Protein AF-A0AAD7F3J5-F1 (afdb_monomer_lite)

Foldseek 3Di:
DDDDDDDPDPDDPPPDDDDPDDDDDDDDDDPVPVVVVVVVVVVPPPDDDDDDDDDDPDDPPDDDDDDPDPPPPPPVVVVVVLVVVLVPDCDPQNVVLVVVLVVVVCCCPPPVPADPQVVVVHQKDDDDQCVVVVVDDDNDHAIEREQELVSDPQRDPFQADPVRHTKDFPFWDVVVQWFWEDEPVRRIHTYTFTWIDDPRDIDTCPHPSNLVRGDPVSNVVPQWDDDPLGIYGVVVVVVVLVVVVVVVDCVVVLVVVVVSVVVPPPNPSGDDDTPPPPNCCVNVVVVPPD

Sequence (290 aa):
MWVAPLPPDFLLLEFLSNSQHSTAPVQPPSTTTVISELNKDLATLALDEPSDSTERIFDESLGDEEDEGDNSVNTDVAQKETEELEAKALSENHQWLKTTLAQIVNDTTSRLKILCCYKDGHFWVRRQDPVFVLKHAALYLLPIFVWLPHYLPGHPDSFKCECGAKLILHGYNNNPIARRVSTLAGQDYFLLTNCFLGCGKHYQGSNPWIISQLPEFLRRVFPACLSTRGGLDMSELDVMKATFAGHSGTDPFSKMVPAFSKFEDPLGYAGYAILQDYVYDLVFSSSRSH

Structure (mmCIF, N/CA/C/O backbone):
data_AF-A0AAD7F3J5-F1
#
_entry.id   AF-A0AAD7F3J5-F1
#
loop_
_atom_site.group_PDB
_atom_site.id
_atom_site.type_symbol
_atom_site.label_atom_id
_atom_site.label_alt_id
_atom_site.label_comp_id
_atom_site.label_asym_id
_atom_site.label_entity_id
_atom_site.label_seq_id
_atom_site.pdbx_PDB_ins_code
_atom_site.Cartn_x
_atom_site.Cartn_y
_atom_site.Cartn_z
_atom_site.occupancy
_atom_site.B_iso_or_equiv
_atom_site.auth_seq_id
_atom_site.auth_comp_id
_atom_site.auth_asym_id
_atom_site.auth_atom_id
_atom_site.pdbx_PDB_model_num
ATOM 1 N N . MET A 1 1 ? -37.392 19.594 12.019 1.00 39.56 1 MET A N 1
ATOM 2 C CA . MET A 1 1 ? -37.281 18.179 12.426 1.00 39.56 1 MET A CA 1
ATOM 3 C C . MET A 1 1 ? -38.071 17.366 11.409 1.00 39.56 1 MET A C 1
ATOM 5 O O . MET A 1 1 ? -39.289 17.382 11.458 1.00 39.56 1 MET A O 1
ATOM 9 N N . TRP A 1 2 ? -37.401 16.811 10.400 1.00 34.62 2 TRP A N 1
ATOM 10 C CA . TRP A 1 2 ? -38.027 16.000 9.350 1.00 34.62 2 TRP A CA 1
ATOM 11 C C . TRP A 1 2 ? -37.270 14.677 9.308 1.00 34.62 2 TRP A C 1
ATOM 13 O O . TRP A 1 2 ? -36.078 14.656 9.009 1.00 34.62 2 TRP A O 1
ATOM 23 N N . VAL A 1 3 ? -37.949 13.605 9.704 1.00 43.19 3 VAL A N 1
ATOM 24 C CA . VAL A 1 3 ? -37.440 12.234 9.668 1.00 43.19 3 VAL A CA 1
ATOM 25 C C . VAL A 1 3 ? -37.962 11.622 8.375 1.00 43.19 3 VAL A C 1
ATOM 27 O O . VAL A 1 3 ? -39.169 11.464 8.216 1.00 43.19 3 VAL A O 1
ATOM 30 N N . ALA A 1 4 ? -37.065 11.332 7.435 1.00 41.59 4 ALA A N 1
ATOM 31 C CA . ALA A 1 4 ? -37.401 10.546 6.255 1.00 41.59 4 ALA A CA 1
ATOM 32 C C . ALA A 1 4 ? -37.290 9.050 6.608 1.00 41.59 4 ALA A C 1
ATOM 34 O O . ALA A 1 4 ? -36.285 8.659 7.211 1.00 41.59 4 ALA A O 1
ATOM 35 N N . PRO A 1 5 ? -38.285 8.214 6.266 1.00 54.44 5 PRO A N 1
ATOM 36 C CA . PRO A 1 5 ? -38.216 6.781 6.507 1.00 54.44 5 PRO A CA 1
ATOM 37 C C . PRO A 1 5 ? -37.304 6.119 5.465 1.00 54.44 5 PRO A C 1
ATOM 39 O O . PRO A 1 5 ? -37.405 6.389 4.269 1.00 54.44 5 PRO A O 1
ATOM 42 N N . LEU A 1 6 ? -36.402 5.254 5.931 1.00 51.41 6 LEU A N 1
ATOM 43 C CA . LEU A 1 6 ? -35.638 4.343 5.079 1.00 51.41 6 LEU A CA 1
ATOM 44 C C . LEU A 1 6 ? -36.546 3.186 4.624 1.00 51.41 6 LEU A C 1
ATOM 46 O O . LEU A 1 6 ? -37.352 2.716 5.431 1.00 51.41 6 LEU A O 1
ATOM 50 N N . PRO A 1 7 ? -36.415 2.701 3.378 1.00 56.28 7 PRO A N 1
ATOM 51 C CA . PRO A 1 7 ? -37.117 1.503 2.945 1.00 56.28 7 PRO A CA 1
ATOM 52 C C . PRO A 1 7 ? -36.487 0.250 3.586 1.00 56.28 7 PRO A C 1
ATOM 54 O O . PRO A 1 7 ? -35.256 0.148 3.631 1.00 56.28 7 PRO A O 1
ATOM 57 N N . PRO A 1 8 ? -37.298 -0.706 4.076 1.00 57.22 8 PRO A N 1
ATOM 58 C CA . PRO A 1 8 ? -36.846 -2.076 4.264 1.00 57.22 8 PRO A CA 1
ATOM 59 C C . PRO A 1 8 ? -36.713 -2.727 2.876 1.00 57.22 8 PRO A C 1
ATOM 61 O O . PRO A 1 8 ? -37.261 -2.214 1.907 1.00 57.22 8 PRO A O 1
ATOM 64 N N . ASP A 1 9 ? -35.993 -3.841 2.788 1.00 52.25 9 ASP A N 1
ATOM 65 C CA . ASP A 1 9 ? -35.749 -4.634 1.568 1.00 52.25 9 ASP A CA 1
ATOM 66 C C . ASP A 1 9 ? -34.435 -4.306 0.839 1.00 52.25 9 ASP A C 1
ATOM 68 O O . ASP A 1 9 ? -34.393 -3.907 -0.323 1.00 52.25 9 ASP A O 1
ATOM 72 N N . PHE A 1 10 ? -33.316 -4.583 1.515 1.00 44.94 10 PHE A N 1
ATOM 73 C CA . PHE A 1 10 ? -32.124 -5.084 0.828 1.00 44.94 10 PHE A CA 1
ATOM 74 C C . PHE A 1 10 ? -32.036 -6.587 1.090 1.00 44.94 10 PHE A C 1
ATOM 76 O O . PHE A 1 10 ? -31.487 -7.046 2.092 1.00 44.94 10 PHE A O 1
ATOM 83 N N . LEU A 1 11 ? -32.691 -7.336 0.205 1.00 46.88 11 LEU A N 1
ATOM 84 C CA . LEU A 1 11 ? -32.665 -8.788 0.168 1.00 46.88 11 LEU A CA 1
ATOM 85 C C . LEU A 1 11 ? -31.238 -9.288 -0.081 1.00 46.88 11 LEU A C 1
ATOM 87 O O . LEU A 1 11 ? -30.520 -8.796 -0.952 1.00 46.88 11 LEU A O 1
ATOM 91 N N . LEU A 1 12 ? -30.875 -10.297 0.708 1.00 44.75 12 LEU A N 1
ATOM 92 C CA . LEU A 1 12 ? -29.769 -11.220 0.494 1.00 44.75 12 LEU A CA 1
ATOM 93 C C . LEU A 1 12 ? -29.745 -11.688 -0.968 1.00 44.75 12 LEU A C 1
ATOM 95 O O . LEU A 1 12 ? -30.682 -12.328 -1.439 1.00 44.75 12 LEU A O 1
ATOM 99 N N . LEU A 1 13 ? -28.656 -11.392 -1.678 1.00 43.66 13 LEU A N 1
ATOM 100 C CA . LEU A 1 13 ? -28.332 -12.055 -2.937 1.00 43.66 13 LEU A CA 1
ATOM 101 C C . LEU A 1 13 ? -27.899 -13.494 -2.629 1.00 43.66 13 LEU A C 1
ATOM 103 O O . LEU A 1 13 ? -26.723 -13.770 -2.397 1.00 43.66 13 LEU A O 1
ATOM 107 N N . GLU A 1 14 ? -28.866 -14.410 -2.628 1.00 44.28 14 GLU A N 1
ATOM 108 C CA . GLU A 1 14 ? -28.628 -15.838 -2.832 1.00 44.28 14 GLU A CA 1
ATOM 109 C C . GLU A 1 14 ? -28.092 -16.052 -4.256 1.00 44.28 14 GLU A C 1
ATOM 111 O O . GLU A 1 14 ? -28.840 -16.176 -5.224 1.00 44.28 14 GLU A O 1
ATOM 116 N N . PHE A 1 15 ? -26.769 -16.102 -4.402 1.00 45.19 15 PHE A N 1
ATOM 117 C CA . PHE A 1 15 ? -26.127 -16.684 -5.580 1.00 45.19 15 PHE A CA 1
ATOM 118 C C . PHE A 1 15 ? -26.031 -18.203 -5.397 1.00 45.19 15 PHE A C 1
ATOM 120 O O . PHE A 1 15 ? -24.982 -18.742 -5.056 1.00 45.19 15 PHE A O 1
ATOM 127 N N . LEU A 1 16 ? -27.137 -18.905 -5.642 1.00 49.03 16 LEU A N 1
ATOM 128 C CA . LEU A 1 16 ? -27.130 -20.338 -5.937 1.00 49.03 16 LEU A CA 1
ATOM 129 C C . LEU A 1 16 ? -28.002 -20.581 -7.170 1.00 49.03 16 LEU A C 1
ATOM 131 O O . LEU A 1 16 ? -29.191 -20.860 -7.067 1.00 49.03 16 LEU A O 1
ATOM 135 N N . SER A 1 17 ? -27.396 -20.480 -8.354 1.00 51.75 17 SER A N 1
ATOM 136 C CA . SER A 1 17 ? -27.991 -21.009 -9.581 1.00 51.75 17 SER A CA 1
ATOM 137 C C . SER A 1 17 ? -27.122 -22.133 -10.132 1.00 51.75 17 SER A C 1
ATOM 139 O O . SER A 1 17 ? -26.100 -21.920 -10.781 1.00 51.75 17 SER A O 1
ATOM 141 N N . ASN A 1 18 ? -27.556 -23.336 -9.763 1.00 45.38 18 ASN A N 1
ATOM 142 C CA . ASN A 1 18 ? -27.494 -24.601 -10.484 1.00 45.38 18 ASN A CA 1
ATOM 143 C C . ASN A 1 18 ? -26.838 -24.571 -11.875 1.00 45.38 18 ASN A C 1
ATOM 145 O O . ASN A 1 18 ? -27.465 -24.205 -12.867 1.00 45.38 18 ASN A O 1
ATOM 149 N N . SER A 1 19 ? -25.640 -25.147 -11.964 1.00 45.72 19 SER A N 1
ATOM 150 C CA . SER A 1 19 ? -25.171 -25.797 -13.187 1.00 45.72 19 SER A CA 1
ATOM 151 C C . SER A 1 19 ? -24.955 -27.279 -12.883 1.00 45.72 19 SER A C 1
ATOM 153 O O . SER A 1 19 ? -23.920 -27.686 -12.362 1.00 45.72 19 SER A O 1
ATOM 155 N N . GLN A 1 20 ? -25.983 -28.092 -13.140 1.00 42.47 20 GLN A N 1
ATOM 156 C CA . GLN A 1 20 ? -25.853 -29.547 -13.160 1.00 42.47 20 GLN A CA 1
ATOM 157 C C . GLN A 1 20 ? -25.310 -29.966 -14.530 1.00 42.47 20 GLN A C 1
ATOM 159 O O . GLN A 1 20 ? -26.069 -30.326 -15.427 1.00 42.47 20 GLN A O 1
ATOM 164 N N . HIS A 1 21 ? -23.989 -29.930 -14.692 1.00 46.31 21 HIS A N 1
ATOM 165 C CA . HIS A 1 21 ? -23.326 -30.735 -15.712 1.00 46.31 21 HIS A CA 1
ATOM 166 C C . HIS A 1 21 ? -22.932 -32.074 -15.091 1.00 46.31 21 HIS A C 1
ATOM 168 O O . HIS A 1 21 ? -22.005 -32.174 -14.294 1.00 46.31 21 HIS A O 1
ATOM 174 N N . SER A 1 22 ? -23.698 -33.104 -15.449 1.00 49.47 22 SER A N 1
ATOM 175 C CA . SER A 1 22 ? -23.385 -34.503 -15.186 1.00 49.47 22 SER A CA 1
ATOM 176 C C . SER A 1 22 ? -22.172 -34.904 -16.029 1.00 49.47 22 SER A C 1
ATOM 178 O O . SER A 1 22 ? -22.284 -35.153 -17.228 1.00 49.47 22 SER A O 1
ATOM 180 N N . THR A 1 23 ? -21.000 -34.927 -15.404 1.00 52.03 23 THR A N 1
ATOM 181 C CA . THR A 1 23 ? -19.796 -35.589 -15.910 1.00 52.03 23 THR A CA 1
ATOM 182 C C . THR A 1 23 ? -19.572 -36.866 -15.109 1.00 52.03 23 THR A C 1
ATOM 184 O O . THR A 1 23 ? -19.622 -36.875 -13.880 1.00 52.03 23 THR A O 1
ATOM 187 N N . ALA A 1 24 ? -19.380 -37.968 -15.831 1.00 56.84 24 ALA A N 1
ATOM 188 C CA . ALA A 1 24 ? -19.113 -39.286 -15.274 1.00 56.84 24 ALA A CA 1
ATOM 189 C C . ALA A 1 24 ? -17.883 -39.272 -14.339 1.00 56.84 24 ALA A C 1
ATOM 191 O O . ALA A 1 24 ? -16.938 -38.517 -14.585 1.00 56.84 24 ALA A O 1
ATOM 192 N N . PRO A 1 25 ? -17.858 -40.114 -13.289 1.00 52.31 25 PRO A N 1
ATOM 193 C CA . PRO A 1 25 ? -16.748 -40.161 -12.348 1.00 52.31 25 PRO A CA 1
ATOM 194 C C . PRO A 1 25 ? -15.512 -40.770 -13.022 1.00 52.31 25 PRO A C 1
ATOM 196 O O . PRO A 1 25 ? -15.430 -41.980 -13.231 1.00 52.31 25 PRO A O 1
ATOM 199 N N . VAL A 1 26 ? -14.534 -39.927 -13.354 1.00 64.19 26 VAL A N 1
ATOM 200 C CA . VAL A 1 26 ? -13.172 -40.367 -13.670 1.00 64.19 26 VAL A CA 1
ATOM 201 C C . VAL A 1 26 ? -12.514 -40.752 -12.348 1.00 64.19 26 VAL A C 1
ATOM 203 O O . VAL A 1 26 ? -12.347 -39.912 -11.464 1.00 64.19 26 VAL A O 1
ATOM 206 N N . GLN A 1 27 ? -12.195 -42.037 -12.186 1.00 63.75 27 GLN A N 1
ATOM 207 C CA . GLN A 1 27 ? -11.482 -42.535 -11.011 1.00 63.75 27 GLN A CA 1
ATOM 208 C C . GLN A 1 27 ? -10.108 -41.850 -10.903 1.00 63.75 27 GLN A C 1
ATOM 210 O O . GLN A 1 27 ? -9.336 -41.905 -11.864 1.00 63.75 27 GLN A O 1
ATOM 215 N N . PRO A 1 28 ? -9.775 -41.220 -9.762 1.00 62.75 28 PRO A N 1
ATOM 216 C CA . PRO A 1 28 ? -8.439 -40.691 -9.543 1.00 62.75 28 PRO A CA 1
ATOM 217 C C . PRO A 1 28 ? -7.433 -41.849 -9.427 1.00 62.75 28 PRO A C 1
ATOM 219 O O . PRO A 1 28 ? -7.741 -42.860 -8.785 1.00 62.75 28 PRO A O 1
ATOM 222 N N . PRO A 1 29 ? -6.229 -41.729 -10.016 1.00 58.88 29 PRO A N 1
ATOM 223 C CA . PRO A 1 29 ? -5.163 -42.694 -9.790 1.00 58.88 29 PRO A CA 1
ATOM 224 C C . PRO A 1 29 ? -4.822 -42.729 -8.296 1.00 58.88 29 PRO A C 1
ATOM 226 O O . PRO A 1 29 ? -4.700 -41.690 -7.645 1.00 58.88 29 PRO A O 1
ATOM 229 N N . SER A 1 30 ? -4.707 -43.936 -7.745 1.00 52.09 30 SER A N 1
ATOM 230 C CA . SER A 1 30 ? -4.434 -44.174 -6.331 1.00 52.09 30 SER A CA 1
ATOM 231 C C . SER A 1 30 ? -3.148 -43.462 -5.893 1.00 52.09 30 SER A C 1
ATOM 233 O O . SER A 1 30 ? -2.046 -43.824 -6.298 1.00 52.09 30 SER A O 1
ATOM 235 N N . THR A 1 31 ? -3.290 -42.465 -5.019 1.00 50.69 31 THR A N 1
ATOM 236 C CA . THR A 1 31 ? -2.214 -41.655 -4.416 1.00 50.69 31 THR A CA 1
ATOM 237 C C . THR A 1 31 ? -1.254 -42.450 -3.526 1.00 50.69 31 THR A C 1
ATOM 239 O O . THR A 1 31 ? -0.254 -41.917 -3.053 1.00 50.69 31 THR A O 1
ATOM 242 N N . THR A 1 32 ? -1.514 -43.738 -3.310 1.00 53.50 32 THR A N 1
ATOM 243 C CA . THR A 1 32 ? -0.702 -44.607 -2.454 1.00 53.50 32 THR A CA 1
ATOM 244 C C . THR A 1 32 ? 0.634 -44.997 -3.095 1.00 53.50 32 THR A C 1
ATOM 246 O O . THR A 1 32 ? 1.583 -45.275 -2.369 1.00 53.50 32 THR A O 1
ATOM 249 N N . THR A 1 33 ? 0.760 -44.966 -4.426 1.00 52.94 33 THR A N 1
ATOM 250 C CA . THR A 1 33 ? 1.983 -45.440 -5.104 1.00 52.94 33 THR A CA 1
ATOM 251 C C . THR A 1 33 ? 3.101 -44.387 -5.140 1.00 52.94 33 THR A C 1
ATOM 253 O O . THR A 1 33 ? 4.275 -44.737 -5.080 1.00 52.94 33 THR A O 1
ATOM 256 N N . VAL A 1 34 ? 2.763 -43.091 -5.154 1.00 55.59 34 VAL A N 1
ATOM 257 C CA . VAL A 1 34 ? 3.757 -42.003 -5.306 1.00 55.59 34 VAL A CA 1
ATOM 258 C C . VAL A 1 34 ? 4.509 -41.714 -3.995 1.00 55.59 34 VAL A C 1
ATOM 260 O O . VAL A 1 34 ? 5.682 -41.353 -4.012 1.00 55.59 34 VAL A O 1
ATOM 263 N N . ILE A 1 35 ? 3.880 -41.943 -2.836 1.00 57.44 35 ILE A N 1
ATOM 264 C CA . ILE A 1 35 ? 4.515 -41.710 -1.524 1.00 57.44 35 ILE A CA 1
ATOM 265 C C . ILE A 1 35 ? 5.569 -42.790 -1.207 1.00 57.44 35 ILE A C 1
ATOM 267 O O . ILE A 1 35 ? 6.547 -42.516 -0.513 1.00 57.44 35 ILE A O 1
ATOM 271 N N . SER A 1 36 ? 5.427 -44.011 -1.740 1.00 58.88 36 SER A N 1
ATOM 272 C CA . SER A 1 36 ? 6.412 -45.078 -1.507 1.00 58.88 36 SER A CA 1
ATOM 273 C C . SER A 1 36 ? 7.711 -44.926 -2.302 1.00 58.88 36 SER A C 1
ATOM 275 O O . SER A 1 36 ? 8.732 -45.452 -1.863 1.00 58.88 36 SER A O 1
ATOM 277 N N . GLU A 1 37 ? 7.702 -44.213 -3.433 1.00 58.22 37 GLU A N 1
ATOM 278 C CA . GLU A 1 37 ? 8.931 -43.930 -4.192 1.00 58.22 37 GLU A CA 1
ATOM 279 C C . GLU A 1 37 ? 9.722 -42.765 -3.579 1.00 58.22 37 GLU A C 1
ATOM 281 O O . GLU A 1 37 ? 10.927 -42.898 -3.388 1.00 58.22 37 GLU A O 1
ATOM 286 N N . LEU A 1 38 ? 9.059 -41.695 -3.120 1.00 56.69 38 LEU A N 1
ATOM 287 C CA . LEU A 1 38 ? 9.737 -40.548 -2.486 1.00 56.69 38 LEU A CA 1
ATOM 288 C C . LEU A 1 38 ? 10.465 -40.896 -1.172 1.00 56.69 38 LEU A C 1
ATOM 290 O O . LEU A 1 38 ? 11.497 -40.305 -0.862 1.00 56.69 38 LEU A O 1
ATOM 294 N N . ASN A 1 39 ? 9.981 -41.884 -0.413 1.00 61.41 39 ASN A N 1
ATOM 295 C CA . ASN A 1 39 ? 10.644 -42.313 0.825 1.00 61.41 39 ASN A CA 1
ATOM 296 C C . ASN A 1 39 ? 11.900 -43.173 0.595 1.00 61.41 39 ASN A C 1
ATOM 298 O O . A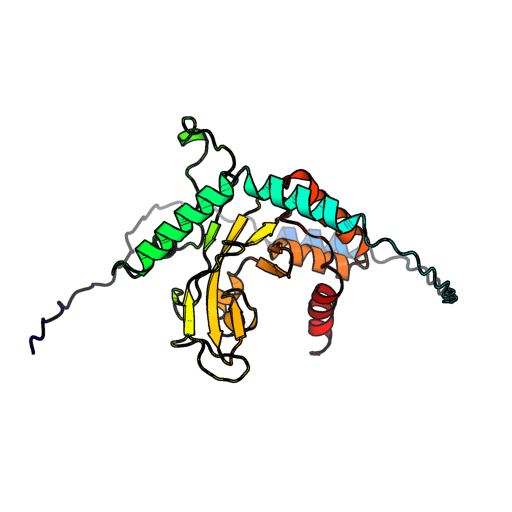SN A 1 39 ? 12.690 -43.337 1.525 1.00 61.41 39 ASN A O 1
ATOM 302 N N . LYS A 1 40 ? 12.114 -43.722 -0.610 1.00 63.06 40 LYS A N 1
ATOM 303 C CA . LYS A 1 40 ? 13.346 -44.467 -0.924 1.00 63.06 40 LYS A CA 1
ATOM 304 C C . LYS A 1 40 ? 14.525 -43.542 -1.213 1.00 63.06 40 LYS A C 1
ATOM 306 O O . LYS A 1 40 ? 15.646 -43.870 -0.834 1.00 63.06 40 LYS A O 1
ATOM 311 N N . ASP A 1 41 ? 14.269 -42.370 -1.782 1.00 54.03 41 ASP A N 1
ATOM 312 C CA . ASP A 1 41 ? 15.341 -41.439 -2.141 1.00 54.03 41 ASP A CA 1
ATOM 313 C C . ASP A 1 41 ? 15.865 -40.656 -0.924 1.00 54.03 41 ASP A C 1
ATOM 315 O O . ASP A 1 41 ? 17.052 -40.339 -0.861 1.00 54.03 41 ASP A O 1
ATOM 319 N N . LEU A 1 42 ? 15.037 -40.443 0.109 1.00 52.06 42 LEU A N 1
ATOM 320 C CA . LEU A 1 42 ? 15.462 -39.745 1.333 1.00 52.06 42 LEU A CA 1
ATOM 321 C C . LEU A 1 42 ? 16.376 -40.581 2.250 1.00 52.06 42 LEU A C 1
ATOM 323 O O . LEU A 1 42 ? 17.092 -40.023 3.077 1.00 52.06 42 LEU A O 1
ATOM 327 N N . ALA A 1 43 ? 16.375 -41.910 2.111 1.00 56.81 43 ALA A N 1
ATOM 328 C CA . ALA A 1 43 ? 17.191 -42.802 2.940 1.00 56.81 43 ALA A CA 1
ATOM 329 C C . ALA A 1 43 ? 18.648 -42.939 2.452 1.00 56.81 43 ALA A C 1
ATOM 331 O O . ALA A 1 43 ? 19.466 -43.542 3.144 1.00 56.81 43 ALA A O 1
ATOM 332 N N . THR A 1 44 ? 18.991 -42.378 1.286 1.00 52.12 44 THR A N 1
ATOM 333 C CA . THR A 1 44 ? 20.296 -42.606 0.631 1.00 52.12 44 THR A CA 1
ATOM 334 C C . THR A 1 44 ? 21.283 -41.437 0.798 1.00 52.12 44 THR A C 1
ATOM 336 O O . THR A 1 44 ? 22.385 -41.490 0.266 1.00 52.12 44 THR A O 1
ATOM 339 N N . LEU A 1 45 ? 20.933 -40.390 1.558 1.00 51.28 45 LEU A N 1
ATOM 340 C CA . LEU A 1 45 ? 21.775 -39.192 1.749 1.00 51.28 45 LEU A CA 1
ATOM 341 C C . LEU A 1 45 ? 22.352 -39.025 3.165 1.00 51.28 45 LEU A C 1
ATOM 343 O O . LEU A 1 45 ? 22.864 -37.963 3.499 1.00 51.28 45 LEU A O 1
ATOM 347 N N . ALA A 1 46 ? 22.311 -40.067 3.996 1.00 56.03 46 ALA A N 1
ATOM 348 C CA . ALA A 1 46 ? 22.886 -40.044 5.340 1.00 56.03 46 ALA A CA 1
ATOM 349 C C . ALA A 1 46 ? 24.184 -40.862 5.413 1.00 56.03 46 ALA A C 1
ATOM 351 O O . ALA A 1 46 ? 24.213 -41.885 6.090 1.00 56.03 46 ALA A O 1
ATOM 352 N N . LEU A 1 47 ? 25.243 -40.435 4.716 1.00 56.41 47 LEU A N 1
ATOM 353 C CA . LEU A 1 47 ? 26.611 -40.884 4.998 1.00 56.41 47 LEU A CA 1
ATOM 354 C C . LEU A 1 47 ? 27.624 -39.745 4.793 1.00 56.41 47 LEU A C 1
ATOM 356 O O . LEU A 1 47 ? 27.629 -39.087 3.757 1.00 56.41 47 LEU A O 1
ATOM 360 N N . ASP A 1 48 ? 28.481 -39.620 5.809 1.00 51.16 48 ASP A N 1
ATOM 361 C CA . ASP A 1 48 ? 29.755 -38.897 5.911 1.00 51.16 48 ASP A CA 1
ATOM 362 C C . ASP A 1 48 ? 29.727 -37.404 6.292 1.00 51.16 48 ASP A C 1
ATOM 364 O O . ASP A 1 48 ? 29.908 -36.505 5.476 1.00 51.16 48 ASP A O 1
ATOM 368 N N . GLU A 1 49 ? 29.621 -37.165 7.607 1.00 60.66 49 GLU A N 1
ATOM 369 C CA . GLU A 1 49 ? 30.134 -35.959 8.267 1.00 60.66 49 GLU A CA 1
ATOM 370 C C . GLU A 1 49 ? 31.635 -36.108 8.581 1.00 60.66 49 GLU A C 1
ATOM 372 O O . GLU A 1 49 ? 32.006 -36.955 9.402 1.00 60.66 49 GLU A O 1
ATOM 377 N N . PRO A 1 50 ? 32.521 -35.269 8.018 1.00 57.09 50 PRO A N 1
ATOM 378 C CA . PRO A 1 50 ? 33.834 -35.038 8.594 1.00 57.09 50 PRO A CA 1
ATOM 379 C C . PRO A 1 50 ? 33.752 -33.925 9.647 1.00 57.09 50 PRO A C 1
ATOM 381 O O . PRO A 1 50 ? 33.546 -32.752 9.339 1.00 57.09 50 PRO A O 1
ATOM 384 N N . SER A 1 51 ? 33.956 -34.311 10.907 1.00 54.66 51 SER A N 1
ATOM 385 C CA . SER A 1 51 ? 34.226 -33.396 12.012 1.00 54.66 51 SER A CA 1
ATOM 386 C C . SER A 1 51 ? 35.578 -32.705 11.793 1.00 54.66 51 SER A C 1
ATOM 388 O O . SER A 1 51 ? 36.622 -33.329 11.988 1.00 54.66 51 SER A O 1
ATOM 390 N N . ASP A 1 52 ? 35.571 -31.428 11.420 1.00 50.34 52 ASP A N 1
ATOM 391 C CA . ASP A 1 52 ? 36.767 -30.583 11.467 1.00 50.34 52 ASP A CA 1
ATOM 392 C C . ASP A 1 52 ? 36.478 -29.332 12.300 1.00 50.34 52 ASP A C 1
ATOM 394 O O . ASP A 1 52 ? 35.919 -28.331 11.848 1.00 50.34 52 ASP A O 1
ATOM 398 N N . SER A 1 53 ? 36.799 -29.439 13.587 1.00 53.62 53 SER A N 1
ATOM 399 C CA . SER A 1 53 ? 36.743 -28.354 14.554 1.00 53.62 53 SER A CA 1
ATOM 400 C C . SER A 1 53 ? 38.010 -27.507 14.437 1.00 53.62 53 SER A C 1
ATOM 402 O O . SER A 1 53 ? 38.929 -27.639 15.247 1.00 53.62 53 SER A O 1
ATOM 404 N N . THR A 1 54 ? 38.071 -26.622 13.444 1.00 53.47 54 THR A N 1
ATOM 405 C CA . THR A 1 54 ? 39.029 -25.509 13.468 1.00 53.47 54 THR A CA 1
ATOM 406 C C . THR A 1 54 ? 38.409 -24.318 14.192 1.00 53.47 54 THR A C 1
ATOM 408 O O . THR A 1 54 ? 37.595 -23.589 13.621 1.00 53.47 54 THR A O 1
ATOM 411 N N . GLU A 1 55 ? 38.812 -24.120 15.449 1.00 53.28 55 GLU A N 1
ATOM 412 C CA . GLU A 1 55 ? 38.687 -22.851 16.170 1.00 53.28 55 GLU A CA 1
ATOM 413 C C . GLU A 1 55 ? 39.338 -21.735 15.338 1.00 53.28 55 GLU A C 1
ATOM 415 O O . GLU A 1 55 ? 40.561 -21.606 15.271 1.00 53.28 55 GLU A O 1
ATOM 420 N N . ARG A 1 56 ? 38.518 -20.920 14.669 1.00 44.84 56 ARG A N 1
ATOM 421 C CA . ARG A 1 56 ? 38.970 -19.654 14.085 1.00 44.84 56 ARG A CA 1
ATOM 422 C C . ARG A 1 56 ? 38.976 -18.601 15.185 1.00 44.84 56 ARG A C 1
ATOM 424 O O . ARG A 1 56 ? 37.945 -18.012 15.493 1.00 44.84 56 ARG A O 1
ATOM 431 N N . ILE A 1 57 ? 40.149 -18.390 15.771 1.00 54.09 57 ILE A N 1
ATOM 432 C CA . ILE A 1 57 ? 40.462 -17.219 16.592 1.00 54.09 57 ILE A CA 1
ATOM 433 C C . ILE A 1 57 ? 40.438 -16.009 15.648 1.00 54.09 57 ILE A C 1
ATOM 435 O O . ILE A 1 57 ? 41.333 -15.851 14.819 1.00 54.09 57 ILE A O 1
ATOM 439 N N . PHE A 1 58 ? 39.376 -15.206 15.713 1.00 42.97 58 PHE A N 1
ATOM 440 C CA . PHE A 1 58 ? 39.316 -13.908 15.045 1.00 42.97 58 PHE A CA 1
ATOM 441 C C . PHE A 1 58 ? 40.055 -12.888 15.914 1.00 42.97 58 PHE A C 1
ATOM 443 O O . PHE A 1 58 ? 39.622 -12.566 17.017 1.00 42.97 58 PHE A O 1
ATOM 450 N N . ASP A 1 59 ? 41.201 -12.434 15.416 1.00 47.47 59 ASP A N 1
ATOM 451 C CA . ASP A 1 59 ? 41.977 -11.326 15.965 1.00 47.47 59 ASP A CA 1
ATOM 452 C C . ASP A 1 59 ? 41.366 -10.009 15.457 1.00 47.47 59 ASP A C 1
ATOM 454 O O . ASP A 1 59 ? 41.626 -9.569 14.336 1.00 47.47 59 ASP A O 1
ATOM 458 N N . GLU A 1 60 ? 40.463 -9.427 16.249 1.00 45.78 60 GLU A N 1
ATOM 459 C CA . GLU A 1 60 ? 39.914 -8.086 16.033 1.00 45.78 60 GLU A CA 1
ATOM 460 C C . GLU A 1 60 ? 40.916 -7.033 16.531 1.00 45.78 60 GLU A C 1
ATOM 462 O O . GLU A 1 60 ? 40.752 -6.427 17.589 1.00 45.78 60 GLU A O 1
ATOM 467 N N . SER A 1 61 ? 41.975 -6.803 15.755 1.00 56.41 61 SER A N 1
ATOM 468 C CA . SER A 1 61 ? 42.819 -5.612 15.879 1.00 56.41 61 SER A CA 1
ATOM 469 C C . SER A 1 61 ? 42.636 -4.746 14.633 1.00 56.41 61 SER A C 1
ATOM 471 O O . SER A 1 61 ? 43.418 -4.789 13.685 1.00 56.41 61 SER A O 1
ATOM 473 N N . LEU A 1 62 ? 41.533 -3.994 14.611 1.00 50.47 62 LEU A N 1
ATOM 474 C CA . LEU A 1 62 ? 41.317 -2.892 13.676 1.00 50.47 62 LEU A CA 1
ATOM 475 C C . LEU A 1 62 ? 41.724 -1.604 14.389 1.00 50.47 62 LEU A C 1
ATOM 477 O O . LEU A 1 62 ? 41.116 -1.221 15.385 1.00 50.47 62 LEU A O 1
ATOM 481 N N . GLY A 1 63 ? 42.808 -0.999 13.908 1.00 51.22 63 GLY A N 1
ATOM 482 C CA . GLY A 1 63 ? 43.309 0.279 14.389 1.00 51.22 63 GLY A CA 1
ATOM 483 C C . GLY A 1 63 ? 42.367 1.417 14.015 1.00 51.22 63 GLY A C 1
ATOM 484 O O . GLY A 1 63 ? 41.988 1.560 12.853 1.00 51.22 63 GLY A O 1
ATOM 485 N N . ASP A 1 64 ? 42.032 2.224 15.016 1.00 48.25 64 ASP A N 1
ATOM 486 C CA . ASP A 1 64 ? 41.468 3.556 14.845 1.00 48.25 64 ASP A CA 1
ATOM 487 C C . ASP A 1 64 ? 42.564 4.482 14.293 1.00 48.25 64 ASP A C 1
ATOM 489 O O . ASP A 1 64 ? 43.434 4.952 15.028 1.00 48.25 64 ASP A O 1
ATOM 493 N N . GLU A 1 65 ? 42.542 4.724 12.982 1.00 61.72 65 GLU A N 1
ATOM 494 C CA . GLU A 1 65 ? 43.201 5.881 12.375 1.00 61.72 65 GLU A CA 1
ATOM 495 C C . GLU A 1 65 ? 42.129 6.945 12.107 1.00 61.72 65 GLU A C 1
ATOM 497 O O . GLU A 1 65 ? 41.339 6.857 11.166 1.00 61.72 65 GLU A O 1
ATOM 502 N N . GLU A 1 66 ? 42.074 7.932 13.001 1.00 57.78 66 GLU A N 1
ATOM 503 C CA . GLU A 1 66 ? 41.250 9.135 12.888 1.00 57.78 66 GLU A CA 1
ATOM 504 C C . GLU A 1 66 ? 41.805 10.030 11.763 1.00 57.78 66 GLU A C 1
ATOM 506 O O . GLU A 1 66 ? 42.727 10.817 11.976 1.00 57.78 66 GLU A O 1
ATOM 511 N N . ASP A 1 67 ? 41.262 9.899 10.549 1.00 57.09 67 ASP A N 1
ATOM 512 C CA . ASP A 1 67 ? 41.504 10.841 9.448 1.00 57.09 67 ASP A CA 1
ATOM 513 C C . ASP A 1 67 ? 40.378 11.888 9.411 1.00 57.09 67 ASP A C 1
ATOM 515 O O . ASP A 1 67 ? 39.283 11.656 8.887 1.00 57.09 67 ASP A O 1
ATOM 519 N N . GLU A 1 68 ? 40.635 13.053 10.014 1.00 60.72 68 GLU A N 1
ATOM 520 C CA . GLU A 1 68 ? 39.789 14.250 9.934 1.00 60.72 68 GLU A CA 1
ATOM 521 C C . GLU A 1 68 ? 39.876 14.887 8.531 1.00 60.72 68 GLU A C 1
ATOM 523 O O . GLU A 1 68 ? 40.441 15.963 8.324 1.00 60.72 68 GLU A O 1
ATOM 528 N N . GLY A 1 69 ? 39.308 14.207 7.535 1.00 53.81 69 GLY A N 1
ATOM 529 C CA . GLY A 1 69 ? 39.162 14.716 6.174 1.00 53.81 69 GLY A CA 1
ATOM 530 C C . GLY A 1 69 ? 37.859 15.495 5.986 1.00 53.81 69 GLY A C 1
ATOM 531 O O . GLY A 1 69 ? 36.801 14.900 5.776 1.00 53.81 69 GLY A O 1
ATOM 532 N N . ASP A 1 70 ? 37.936 16.829 6.013 1.00 56.28 70 ASP A N 1
ATOM 533 C CA . ASP A 1 70 ? 36.859 17.765 5.651 1.00 56.28 70 ASP A CA 1
ATOM 534 C C . ASP A 1 70 ? 36.401 17.551 4.193 1.00 56.28 70 ASP A C 1
ATOM 536 O O . ASP A 1 70 ? 36.953 18.106 3.242 1.00 56.28 70 ASP A O 1
ATOM 540 N N . ASN A 1 71 ? 35.394 16.693 4.017 1.00 53.16 71 ASN A N 1
ATOM 541 C CA . ASN A 1 71 ? 34.826 16.304 2.723 1.00 53.16 71 ASN A CA 1
ATOM 542 C C . ASN A 1 71 ? 33.396 16.856 2.529 1.00 53.16 71 ASN A C 1
ATOM 544 O O . ASN A 1 71 ? 32.578 16.267 1.820 1.00 53.16 71 ASN A O 1
ATOM 548 N N . SER A 1 72 ? 33.071 17.984 3.173 1.00 51.62 72 SER A N 1
ATOM 549 C CA . SER A 1 72 ? 31.695 18.505 3.271 1.00 51.62 72 SER A CA 1
ATOM 550 C C . SER A 1 72 ? 31.161 19.216 2.017 1.00 51.62 72 SER A C 1
ATOM 552 O O . SER A 1 72 ? 29.972 19.510 1.938 1.00 51.62 72 SER A O 1
ATOM 554 N N . VAL A 1 73 ? 31.996 19.474 1.005 1.00 55.03 73 VAL A N 1
ATOM 555 C CA . VAL A 1 73 ? 31.615 20.337 -0.135 1.00 55.03 73 VAL A CA 1
ATOM 556 C C . VAL A 1 73 ? 31.042 19.555 -1.329 1.00 55.03 73 VAL A C 1
ATOM 558 O O . VAL A 1 73 ? 30.347 20.129 -2.165 1.00 55.03 73 VAL A O 1
ATOM 561 N N . ASN A 1 74 ? 31.274 18.240 -1.422 1.00 53.81 74 ASN A N 1
ATOM 562 C CA . ASN A 1 74 ? 30.894 17.462 -2.613 1.00 53.81 74 ASN A CA 1
ATOM 563 C C . ASN A 1 74 ? 29.518 16.770 -2.513 1.00 53.81 74 ASN A C 1
ATOM 565 O O . ASN A 1 74 ? 28.975 16.329 -3.525 1.00 53.81 74 ASN A O 1
ATOM 569 N N . THR A 1 75 ? 28.925 16.689 -1.319 1.00 51.56 75 THR A N 1
ATOM 570 C CA . THR A 1 75 ? 27.592 16.092 -1.107 1.00 51.56 75 THR A CA 1
ATOM 571 C C . THR A 1 75 ? 26.449 17.015 -1.538 1.00 51.56 75 THR A C 1
ATOM 573 O O . THR A 1 75 ? 25.453 16.537 -2.081 1.00 51.56 75 THR A O 1
ATOM 576 N N . ASP A 1 76 ? 26.612 18.333 -1.400 1.00 52.81 76 ASP A N 1
ATOM 577 C CA . ASP A 1 76 ? 25.547 19.307 -1.686 1.00 52.81 76 ASP A CA 1
ATOM 578 C C . ASP A 1 76 ? 25.287 19.512 -3.188 1.00 52.81 76 ASP A C 1
ATOM 580 O O . ASP A 1 76 ? 24.162 19.808 -3.595 1.00 52.81 76 ASP A O 1
ATOM 584 N N . VAL A 1 77 ? 26.302 19.326 -4.041 1.00 51.97 77 VAL A N 1
ATOM 585 C CA . VAL A 1 77 ? 26.156 19.477 -5.501 1.00 51.97 77 VAL A CA 1
ATOM 586 C C . VAL A 1 77 ? 25.421 18.275 -6.106 1.00 51.97 77 VAL A C 1
ATOM 588 O O . VAL A 1 77 ? 24.504 18.460 -6.904 1.00 51.97 77 VAL A O 1
ATOM 591 N N . ALA A 1 78 ? 25.739 17.055 -5.661 1.00 51.25 78 ALA A N 1
ATOM 592 C CA . ALA A 1 78 ? 25.069 15.835 -6.117 1.00 51.25 78 ALA A CA 1
ATOM 593 C C . ALA A 1 78 ? 23.602 15.757 -5.653 1.00 51.25 78 ALA A C 1
ATOM 595 O O . ALA A 1 78 ? 22.731 15.318 -6.406 1.00 51.25 78 ALA A O 1
ATOM 596 N N . GLN A 1 79 ? 23.301 16.228 -4.437 1.00 52.69 79 GLN A N 1
ATOM 597 C CA . GLN A 1 79 ? 21.929 16.263 -3.927 1.00 52.69 79 GLN A CA 1
ATOM 598 C C . GLN A 1 79 ? 21.057 17.259 -4.711 1.00 52.69 79 GLN A C 1
ATOM 600 O O . GLN A 1 79 ? 19.925 16.946 -5.076 1.00 52.69 79 GLN A O 1
ATOM 605 N N . LYS A 1 80 ? 21.615 18.418 -5.071 1.00 51.88 80 LYS A N 1
ATOM 606 C CA . LYS A 1 80 ? 20.900 19.463 -5.811 1.00 51.88 80 LYS A CA 1
ATOM 607 C C . LYS A 1 80 ? 20.620 19.101 -7.275 1.00 51.88 80 LYS A C 1
ATOM 609 O O . LYS A 1 80 ? 19.544 19.414 -7.777 1.00 51.88 80 LYS A O 1
ATOM 614 N N . GLU A 1 81 ? 21.538 18.406 -7.950 1.00 48.00 81 GLU A N 1
ATOM 615 C CA . GLU A 1 81 ? 21.303 17.893 -9.313 1.00 48.00 81 GLU A CA 1
ATOM 616 C C . GLU A 1 81 ? 20.256 16.763 -9.337 1.00 48.00 81 GLU A C 1
ATOM 618 O O . GLU A 1 81 ? 19.489 16.647 -10.296 1.00 48.00 81 GLU A O 1
ATOM 623 N N . THR A 1 82 ? 20.165 15.979 -8.257 1.00 50.81 82 THR A N 1
ATOM 624 C CA . THR A 1 82 ? 19.150 14.922 -8.095 1.00 50.81 82 THR A CA 1
ATOM 625 C C . THR A 1 82 ? 17.754 15.524 -7.889 1.00 50.81 82 THR A C 1
ATOM 627 O O . THR A 1 82 ? 16.809 15.150 -8.586 1.00 50.81 82 THR A O 1
ATOM 630 N N . GLU A 1 83 ? 17.632 16.542 -7.033 1.00 53.44 83 GLU A N 1
ATOM 631 C CA . GLU A 1 83 ? 16.372 17.267 -6.800 1.00 53.44 83 GLU A CA 1
ATOM 632 C C . GLU A 1 83 ? 15.871 18.014 -8.060 1.00 53.44 83 GLU A C 1
ATOM 634 O O . GLU A 1 83 ? 14.663 18.112 -8.304 1.00 53.44 83 GLU A O 1
ATOM 639 N N . GLU A 1 84 ? 16.776 18.520 -8.907 1.00 48.06 84 GLU A N 1
ATOM 640 C CA . GLU A 1 84 ? 16.418 19.269 -10.123 1.00 48.06 84 GLU A CA 1
ATOM 641 C C . GLU A 1 84 ? 15.953 18.362 -11.285 1.00 48.06 84 GLU A C 1
ATOM 643 O O . GLU A 1 84 ? 15.133 18.777 -12.115 1.00 48.06 84 GLU A O 1
ATOM 648 N N . LEU A 1 85 ? 16.404 17.103 -11.324 1.00 49.78 85 LEU A N 1
ATOM 649 C CA . LEU A 1 85 ? 15.931 16.086 -12.273 1.00 49.78 85 LEU A CA 1
ATOM 650 C C . LEU A 1 85 ? 14.589 15.471 -11.838 1.00 49.78 85 LEU A C 1
ATOM 652 O O . LEU A 1 85 ? 13.709 15.273 -12.683 1.00 49.78 85 LEU A O 1
ATOM 656 N N . GLU A 1 86 ? 14.376 15.276 -10.534 1.00 49.06 86 GLU A N 1
ATOM 657 C CA . GLU A 1 86 ? 13.088 14.858 -9.953 1.00 49.06 86 GLU A CA 1
ATOM 658 C C . GLU A 1 86 ? 11.969 15.894 -10.183 1.00 49.06 86 GLU A C 1
ATOM 660 O O . GLU A 1 86 ? 10.798 15.540 -10.357 1.00 49.06 86 GLU A O 1
ATOM 665 N N . ALA A 1 87 ? 12.319 17.182 -10.261 1.00 52.88 87 ALA A N 1
ATOM 666 C CA . ALA A 1 87 ? 11.374 18.267 -10.521 1.00 52.88 87 ALA A CA 1
ATOM 667 C C . ALA A 1 87 ? 10.914 18.371 -11.992 1.00 52.88 87 ALA A C 1
ATOM 669 O O . ALA A 1 87 ? 9.847 18.936 -12.260 1.00 52.88 87 ALA A O 1
ATOM 670 N N . LYS A 1 88 ? 11.687 17.855 -12.961 1.00 46.41 88 LYS A N 1
ATOM 671 C CA . LYS A 1 88 ? 11.488 18.155 -14.397 1.00 46.41 88 LYS A CA 1
ATOM 672 C C . LYS A 1 88 ? 10.659 17.132 -15.171 1.00 46.41 88 LYS A C 1
ATOM 674 O O . LYS A 1 88 ? 10.160 17.452 -16.248 1.00 46.41 88 LYS A O 1
ATOM 679 N N . ALA A 1 89 ? 10.439 15.944 -14.620 1.00 48.38 89 ALA A N 1
ATOM 680 C CA . ALA A 1 89 ? 9.530 14.962 -15.191 1.00 48.38 89 ALA A CA 1
ATOM 681 C C . ALA A 1 89 ? 8.809 14.236 -14.059 1.00 48.38 89 ALA A C 1
ATOM 683 O O . ALA A 1 89 ? 9.289 13.234 -13.539 1.00 48.38 89 ALA A O 1
ATOM 684 N N . LEU A 1 90 ? 7.623 14.725 -13.684 1.00 64.19 90 LEU A N 1
ATOM 685 C CA . LEU A 1 90 ? 6.675 13.890 -12.955 1.00 64.19 90 LEU A CA 1
ATOM 686 C C . LEU A 1 90 ? 6.433 12.660 -13.835 1.00 64.19 90 LEU A C 1
ATOM 688 O O . LEU A 1 90 ? 5.713 12.753 -14.826 1.00 64.19 90 LEU A O 1
ATOM 692 N N . SER A 1 91 ? 7.099 11.552 -13.508 1.00 81.50 91 SER A N 1
ATOM 693 C CA . SER A 1 91 ? 6.972 10.278 -14.211 1.00 81.50 91 SER A CA 1
ATOM 694 C C . SER A 1 91 ? 5.500 9.974 -14.476 1.00 81.50 91 SER A C 1
ATOM 696 O O . SER A 1 91 ? 4.640 10.306 -13.655 1.00 81.50 91 SER A O 1
ATOM 698 N N . GLU A 1 92 ? 5.182 9.333 -15.600 1.00 87.19 92 GLU A N 1
ATOM 699 C CA . GLU A 1 92 ? 3.805 8.933 -15.918 1.00 87.19 92 GLU A CA 1
ATOM 700 C C . GLU A 1 92 ? 3.178 8.130 -14.761 1.00 87.19 92 GLU A C 1
ATOM 702 O O . GLU A 1 92 ? 1.993 8.286 -14.468 1.00 87.19 92 GLU A O 1
ATOM 707 N N . ASN A 1 93 ? 3.998 7.373 -14.018 1.00 88.94 93 ASN A N 1
ATOM 708 C CA . ASN A 1 93 ? 3.617 6.703 -12.772 1.00 88.94 93 ASN A CA 1
ATOM 709 C C . ASN A 1 93 ? 3.200 7.672 -11.655 1.00 88.94 93 ASN A C 1
ATOM 711 O O . ASN A 1 93 ? 2.225 7.425 -10.952 1.00 88.94 93 ASN A O 1
ATOM 715 N N . HIS A 1 94 ? 3.888 8.800 -11.490 1.00 90.12 94 HIS A N 1
ATOM 716 C CA . HIS A 1 94 ? 3.513 9.812 -10.500 1.00 90.12 94 HIS A CA 1
ATOM 717 C C . HIS A 1 94 ? 2.213 10.523 -10.869 1.00 90.12 94 HIS A C 1
ATOM 719 O O . HIS A 1 94 ? 1.368 10.771 -10.007 1.00 90.12 94 HIS A O 1
ATOM 725 N N . GLN A 1 95 ? 2.018 10.832 -12.154 1.00 91.12 95 GLN A N 1
ATOM 726 C CA . GLN A 1 95 ? 0.743 11.369 -12.626 1.00 91.12 95 GLN A CA 1
ATOM 727 C C . GLN A 1 95 ? -0.387 10.351 -12.422 1.00 91.12 95 GLN A C 1
ATOM 729 O O . GLN A 1 95 ? -1.449 10.711 -11.916 1.00 91.12 95 GLN A O 1
ATOM 734 N N . TRP A 1 96 ? -0.134 9.078 -12.731 1.00 92.38 96 TRP A N 1
ATOM 735 C CA . TRP A 1 96 ? -1.051 7.969 -12.481 1.00 92.38 96 TRP A CA 1
ATOM 736 C C . TRP A 1 96 ? -1.431 7.837 -11.001 1.00 92.38 96 TRP A C 1
ATOM 738 O O . TRP A 1 96 ? -2.619 7.745 -10.679 1.00 92.38 96 TRP A O 1
ATOM 748 N N . LEU A 1 97 ? -0.456 7.924 -10.093 1.00 94.12 97 LEU A N 1
ATOM 749 C CA . LEU A 1 97 ? -0.682 7.929 -8.646 1.00 94.12 97 LEU A CA 1
ATOM 750 C C . LEU A 1 97 ? -1.528 9.123 -8.200 1.00 94.12 97 LEU A C 1
ATOM 752 O O . LEU A 1 97 ? -2.483 8.941 -7.448 1.00 94.12 97 LEU A O 1
ATOM 756 N N . LYS A 1 98 ? -1.231 10.334 -8.689 1.00 94.62 98 LYS A N 1
ATOM 757 C CA . LYS A 1 98 ? -2.017 11.542 -8.384 1.00 94.62 98 LYS A CA 1
ATOM 758 C C . LYS A 1 98 ? -3.466 11.410 -8.842 1.00 94.62 98 LYS A C 1
ATOM 760 O O . LYS A 1 98 ? -4.378 11.709 -8.072 1.00 94.62 98 LYS A O 1
ATOM 765 N N . THR A 1 99 ? -3.683 10.962 -10.077 1.00 94.94 99 THR A N 1
ATOM 766 C CA . THR A 1 99 ? -5.030 10.767 -10.626 1.00 94.94 99 THR A CA 1
ATOM 767 C C . THR A 1 99 ? -5.786 9.687 -9.856 1.00 94.94 99 THR A C 1
ATOM 769 O O . THR A 1 99 ? -6.937 9.912 -9.485 1.00 94.94 99 THR A O 1
ATOM 772 N N . THR A 1 100 ? -5.136 8.562 -9.549 1.00 95.62 100 THR A N 1
ATOM 773 C CA . THR A 1 100 ? -5.746 7.471 -8.774 1.00 95.62 100 THR A CA 1
ATOM 774 C C . THR A 1 100 ? -6.089 7.917 -7.354 1.00 95.62 100 THR A C 1
ATOM 776 O O . THR A 1 100 ? -7.192 7.660 -6.878 1.00 95.62 100 THR A O 1
ATOM 779 N N . LEU A 1 101 ? -5.192 8.645 -6.681 1.00 96.00 101 LEU A N 1
ATOM 780 C CA . LEU A 1 101 ? -5.460 9.192 -5.353 1.00 96.00 101 LEU A CA 1
ATOM 781 C C . LEU A 1 101 ? -6.647 10.164 -5.382 1.00 96.00 101 LEU A C 1
ATOM 783 O O . LEU A 1 101 ? -7.527 10.072 -4.531 1.00 96.00 101 LEU A O 1
ATOM 787 N N . ALA A 1 102 ? -6.707 11.064 -6.367 1.00 95.44 102 ALA A N 1
ATOM 788 C CA . ALA A 1 102 ? -7.826 11.993 -6.512 1.00 95.44 102 ALA A CA 1
ATOM 789 C C . ALA A 1 102 ? -9.165 11.260 -6.713 1.00 95.44 102 ALA A C 1
ATOM 791 O O . ALA A 1 102 ? -10.171 11.656 -6.123 1.00 95.44 102 ALA A O 1
ATOM 792 N N . GLN A 1 103 ? -9.171 10.170 -7.487 1.00 94.50 103 GLN A N 1
ATOM 793 C CA . GLN A 1 103 ? -10.343 9.304 -7.651 1.00 94.50 103 GLN A CA 1
ATOM 794 C C . GLN A 1 103 ? -10.738 8.638 -6.330 1.00 94.50 103 GLN A C 1
ATOM 796 O O . GLN A 1 103 ? -11.881 8.776 -5.913 1.00 94.50 103 GLN A O 1
ATOM 801 N N . ILE A 1 104 ? -9.792 8.020 -5.616 1.00 94.50 104 ILE A N 1
ATOM 802 C CA . ILE A 1 104 ? -10.029 7.401 -4.300 1.00 94.50 104 ILE A CA 1
ATOM 803 C C . ILE A 1 104 ? -10.600 8.419 -3.300 1.00 94.50 104 ILE A C 1
ATOM 805 O O . ILE A 1 104 ? -11.554 8.123 -2.580 1.00 94.50 104 ILE A O 1
ATOM 809 N N . VAL A 1 105 ? -10.056 9.638 -3.255 1.00 94.31 105 VAL A N 1
ATOM 810 C CA . VAL A 1 105 ? -10.548 10.719 -2.383 1.00 94.31 105 VAL A CA 1
ATOM 811 C C . VAL A 1 105 ? -11.976 11.113 -2.757 1.00 94.31 105 VAL A C 1
ATOM 813 O O . VAL A 1 105 ? -12.826 11.264 -1.878 1.00 94.31 105 VAL A O 1
ATOM 816 N N . ASN A 1 106 ? -12.259 11.264 -4.050 1.00 93.12 106 ASN A N 1
ATOM 817 C CA . ASN A 1 106 ? -13.596 11.598 -4.523 1.00 93.12 106 ASN A CA 1
ATOM 818 C C . ASN A 1 106 ? -14.598 10.474 -4.219 1.00 93.12 106 ASN A C 1
ATOM 820 O O . ASN A 1 106 ? -15.688 10.747 -3.719 1.00 93.12 106 ASN A O 1
ATOM 824 N N . ASP A 1 107 ? -14.216 9.219 -4.438 1.00 91.38 107 ASP A N 1
ATOM 825 C CA . ASP A 1 107 ? -15.054 8.047 -4.178 1.00 91.38 107 ASP A CA 1
ATOM 826 C C . ASP A 1 107 ? -15.351 7.909 -2.684 1.00 91.38 107 ASP A C 1
ATOM 828 O O . ASP A 1 107 ? -16.494 7.698 -2.298 1.00 91.38 107 ASP A O 1
ATOM 832 N N . THR A 1 108 ? -14.351 8.127 -1.827 1.00 90.62 108 THR A N 1
ATOM 833 C CA . THR A 1 108 ? -14.522 8.062 -0.367 1.00 90.62 108 THR A CA 1
ATOM 834 C C . THR A 1 108 ? -15.296 9.248 0.219 1.00 90.62 108 THR A C 1
ATOM 836 O O . THR A 1 108 ? -15.870 9.116 1.302 1.00 90.62 108 THR A O 1
ATOM 839 N N . THR A 1 109 ? -15.338 10.391 -0.477 1.00 89.62 109 THR A N 1
ATOM 840 C CA . THR A 1 109 ? -16.053 11.608 -0.042 1.00 89.62 109 THR A CA 1
ATOM 841 C C . THR A 1 109 ? -17.481 11.676 -0.586 1.00 89.62 109 THR A C 1
ATOM 843 O O . THR A 1 109 ? -18.410 12.081 0.121 1.00 89.62 109 THR A O 1
ATOM 846 N N . SER A 1 110 ? -17.682 11.293 -1.849 1.00 84.00 110 SER A N 1
ATOM 847 C CA . SER A 1 110 ? -19.014 11.110 -2.417 1.00 84.00 110 SER A CA 1
ATOM 848 C C . SER A 1 110 ? -19.676 9.952 -1.668 1.00 84.00 110 SER A C 1
ATOM 850 O O . SER A 1 110 ? -19.025 9.000 -1.272 1.00 84.00 110 SER A O 1
ATOM 852 N N . ARG A 1 111 ? -20.974 10.021 -1.375 1.00 65.88 111 ARG A N 1
ATOM 853 C CA . ARG A 1 111 ? -21.646 9.121 -0.408 1.00 65.88 111 ARG A CA 1
ATOM 854 C C . ARG A 1 111 ? -21.636 7.618 -0.775 1.00 65.88 111 ARG A C 1
ATOM 856 O O . ARG A 1 111 ? -22.250 6.818 -0.067 1.00 65.88 111 ARG A O 1
ATOM 863 N N . LEU A 1 112 ? -20.965 7.234 -1.858 1.00 61.59 112 LEU A N 1
ATOM 864 C CA . LEU A 1 112 ? -20.699 5.872 -2.301 1.00 61.59 112 LEU A CA 1
ATOM 865 C C . LEU A 1 112 ? -19.540 5.300 -1.467 1.00 61.59 112 LEU A C 1
ATOM 867 O O . LEU A 1 112 ? -18.397 5.283 -1.889 1.00 61.59 112 LEU A O 1
ATOM 871 N N . LYS A 1 113 ? -19.837 4.853 -0.241 1.00 73.88 113 LYS A N 1
ATOM 872 C CA . LYS A 1 113 ? -18.859 4.504 0.815 1.00 73.88 113 LYS A CA 1
ATOM 873 C C . LYS A 1 113 ? -17.771 3.465 0.465 1.00 73.88 113 LYS A C 1
ATOM 875 O O . LYS A 1 113 ? -16.944 3.181 1.328 1.00 73.88 113 LYS A O 1
ATOM 880 N N . ILE A 1 114 ? -17.777 2.853 -0.719 1.00 85.94 114 ILE A N 1
ATOM 881 C CA . ILE A 1 114 ? -16.932 1.698 -1.042 1.00 85.94 114 ILE A CA 1
ATOM 882 C C . ILE A 1 114 ? -16.200 1.945 -2.358 1.00 85.94 114 ILE A C 1
ATOM 884 O O . ILE A 1 114 ? -16.827 2.189 -3.386 1.00 85.94 114 ILE A O 1
ATOM 888 N N . LEU A 1 115 ? -14.872 1.830 -2.312 1.00 91.62 115 LEU A N 1
ATOM 889 C CA . LEU A 1 115 ? -14.010 1.875 -3.490 1.00 91.62 115 LEU A CA 1
ATOM 890 C C . LEU A 1 115 ? -14.375 0.767 -4.479 1.00 91.62 115 LEU A C 1
ATOM 892 O O . LEU A 1 115 ? -14.621 -0.367 -4.068 1.00 91.62 115 LEU A O 1
ATOM 896 N N . CYS A 1 116 ? -14.340 1.069 -5.778 1.00 90.38 116 CYS A N 1
ATOM 897 C CA . CYS A 1 116 ? -14.666 0.098 -6.827 1.00 90.38 116 CYS A CA 1
ATOM 898 C C . CYS A 1 116 ? -13.859 -1.201 -6.689 1.00 90.38 116 CYS A C 1
ATOM 900 O O . CYS A 1 116 ? -14.451 -2.272 -6.669 1.00 90.38 116 CYS A O 1
ATOM 902 N N . CYS A 1 117 ? -12.543 -1.121 -6.455 1.00 93.31 117 CYS A N 1
ATOM 903 C CA . CYS A 1 117 ? -11.717 -2.317 -6.264 1.00 93.31 117 CYS A CA 1
ATOM 904 C C . CYS A 1 117 ? -12.198 -3.194 -5.093 1.00 93.31 117 CYS A C 1
ATOM 906 O O . CYS A 1 117 ? -12.269 -4.413 -5.222 1.00 93.31 117 CYS A O 1
ATOM 908 N N . TYR A 1 118 ? -12.609 -2.590 -3.975 1.00 94.62 118 TYR A N 1
ATOM 909 C CA . TYR A 1 118 ? -13.123 -3.336 -2.823 1.00 94.62 118 TYR A CA 1
ATOM 910 C C . TYR A 1 118 ? -14.495 -3.944 -3.105 1.00 94.62 118 TYR A C 1
ATOM 912 O O . TYR A 1 118 ? -14.770 -5.059 -2.665 1.00 94.62 118 TYR A O 1
ATOM 920 N N . LYS A 1 119 ? -15.346 -3.235 -3.857 1.00 91.88 119 LYS A N 1
ATOM 921 C CA . LYS A 1 119 ? -16.632 -3.762 -4.329 1.00 91.88 119 LYS A CA 1
ATOM 922 C C . LYS A 1 119 ? -16.434 -4.993 -5.219 1.00 91.88 119 LYS A C 1
ATOM 924 O O . LYS A 1 119 ? -17.211 -5.937 -5.120 1.00 91.88 119 LYS A O 1
ATOM 929 N N . ASP A 1 120 ? -15.374 -4.986 -6.018 1.00 93.69 120 ASP A N 1
ATOM 930 C CA . ASP A 1 120 ? -14.987 -6.084 -6.904 1.00 93.69 120 ASP A CA 1
ATOM 931 C C . ASP A 1 120 ? -14.198 -7.193 -6.171 1.00 93.69 120 ASP A C 1
ATOM 933 O O . ASP A 1 120 ? -13.795 -8.185 -6.777 1.00 93.69 120 ASP A O 1
ATOM 937 N N . GLY A 1 121 ? -13.990 -7.060 -4.854 1.00 94.81 121 GLY A N 1
ATOM 938 C CA . GLY A 1 121 ? -13.368 -8.084 -4.014 1.00 94.81 121 GLY A CA 1
ATOM 939 C C . GLY A 1 121 ? -11.840 -8.138 -4.087 1.00 94.81 121 GLY A C 1
ATOM 940 O O . GLY A 1 121 ? -11.258 -9.176 -3.774 1.00 94.81 121 GLY A O 1
ATOM 941 N N . HIS A 1 122 ? -11.168 -7.054 -4.487 1.00 95.69 122 HIS A N 1
ATOM 942 C CA . HIS A 1 122 ? -9.706 -7.005 -4.567 1.00 95.69 122 HIS A CA 1
ATOM 943 C C . HIS A 1 122 ? -9.101 -5.662 -4.124 1.00 95.69 122 HIS A C 1
ATOM 945 O O . HIS A 1 122 ? -9.762 -4.638 -4.025 1.00 95.69 122 HIS A O 1
ATOM 951 N N . PHE A 1 123 ? -7.788 -5.643 -3.889 1.00 97.12 123 PHE A N 1
ATOM 952 C CA . PHE A 1 123 ? -7.054 -4.450 -3.424 1.00 97.12 123 PHE A CA 1
ATOM 953 C C . PHE A 1 123 ? -6.377 -3.662 -4.546 1.00 97.12 123 PHE A C 1
ATOM 955 O O . PHE A 1 123 ? -5.803 -2.601 -4.325 1.00 97.12 123 PHE A O 1
ATOM 962 N N . TRP A 1 124 ? -6.413 -4.197 -5.761 1.00 97.38 124 TRP A N 1
ATOM 963 C CA . TRP A 1 124 ? -5.592 -3.712 -6.859 1.00 97.38 124 TRP A CA 1
ATOM 964 C C . TRP A 1 124 ? -6.337 -2.713 -7.737 1.00 97.38 124 TRP A C 1
ATOM 966 O O . TRP A 1 124 ? -7.441 -2.994 -8.201 1.00 97.38 124 TRP A O 1
ATOM 976 N N . VAL A 1 125 ? -5.692 -1.590 -8.032 1.00 96.56 125 VAL A N 1
ATOM 977 C CA . VAL A 1 125 ? -6.040 -0.707 -9.145 1.00 96.56 125 VAL A CA 1
ATOM 978 C C . VAL A 1 125 ? -5.024 -0.968 -10.248 1.00 96.56 125 VAL A C 1
ATOM 980 O O . VAL A 1 125 ? -3.829 -0.712 -10.095 1.00 96.56 125 VAL A O 1
ATOM 983 N N . ARG A 1 126 ? -5.502 -1.535 -11.355 1.00 94.88 126 ARG A N 1
ATOM 984 C CA . ARG A 1 126 ? -4.692 -1.846 -12.535 1.00 94.88 126 ARG A CA 1
ATOM 985 C C . ARG A 1 126 ? -5.138 -0.971 -13.690 1.00 94.88 126 ARG A C 1
ATOM 987 O O . ARG A 1 126 ? -6.327 -0.688 -13.836 1.00 94.88 126 ARG A O 1
ATOM 994 N N . ARG A 1 127 ? -4.191 -0.580 -14.538 1.00 89.88 127 ARG A N 1
ATOM 995 C CA . ARG A 1 127 ? -4.546 -0.037 -15.844 1.00 89.88 127 ARG A CA 1
ATOM 996 C C . ARG A 1 127 ? -5.089 -1.162 -16.729 1.00 89.88 127 ARG A C 1
ATOM 998 O O . ARG A 1 127 ? -4.798 -2.335 -16.513 1.00 89.88 127 ARG A O 1
ATOM 1005 N N . GLN A 1 128 ? -5.857 -0.782 -17.741 1.00 85.69 128 GLN A N 1
ATOM 1006 C CA . GLN A 1 128 ? -6.151 -1.659 -18.866 1.00 85.69 128 GLN A CA 1
ATOM 1007 C C . GLN A 1 128 ? -4.851 -2.141 -19.523 1.00 85.69 128 GLN A C 1
ATOM 1009 O O . GLN A 1 128 ? -3.882 -1.383 -19.608 1.00 85.69 128 GLN A O 1
ATOM 1014 N N . ASP A 1 129 ? -4.863 -3.396 -19.973 1.00 84.06 129 ASP A N 1
ATOM 1015 C CA . ASP A 1 129 ? -3.726 -4.041 -20.629 1.00 84.06 129 ASP A CA 1
ATOM 1016 C C . ASP A 1 129 ? -3.248 -3.205 -21.834 1.00 84.06 129 ASP A C 1
ATOM 1018 O O . ASP A 1 129 ? -4.095 -2.720 -22.600 1.00 84.06 129 ASP A O 1
ATOM 1022 N N . PRO A 1 130 ? -1.924 -3.022 -22.022 1.00 81.50 130 PRO A N 1
ATOM 1023 C CA . PRO A 1 130 ? -1.363 -2.258 -23.133 1.00 81.50 130 PRO A CA 1
ATOM 1024 C C . PRO A 1 130 ? -1.951 -2.607 -24.502 1.00 81.50 130 PRO A C 1
ATOM 1026 O O . PRO A 1 130 ? -2.115 -1.700 -25.319 1.00 81.50 130 PRO A O 1
ATOM 1029 N N . VAL A 1 131 ? -2.342 -3.868 -24.742 1.00 83.75 131 VAL A N 1
ATOM 1030 C CA . VAL A 1 131 ? -2.957 -4.302 -26.010 1.00 83.75 131 VAL A CA 1
ATOM 1031 C C . VAL A 1 131 ? -4.234 -3.523 -26.348 1.00 83.75 131 VAL A C 1
ATOM 1033 O O . VAL A 1 131 ? -4.516 -3.260 -27.517 1.00 83.75 131 VAL A O 1
ATOM 1036 N N . PHE A 1 132 ? -4.982 -3.090 -25.331 1.00 83.75 132 PHE A N 1
ATOM 1037 C CA . PHE A 1 132 ? -6.206 -2.303 -25.494 1.00 83.75 132 PHE A CA 1
ATOM 1038 C C . PHE A 1 132 ? -5.948 -0.789 -25.468 1.00 83.75 132 PHE A C 1
ATOM 1040 O O . PHE A 1 132 ? -6.813 -0.012 -25.872 1.00 83.75 132 PHE A O 1
ATOM 1047 N N . VAL A 1 133 ? -4.762 -0.357 -25.022 1.00 78.50 133 VAL A N 1
ATOM 1048 C CA . VAL A 1 133 ? -4.433 1.052 -24.731 1.00 78.50 133 VAL A CA 1
ATOM 1049 C C . VAL A 1 133 ? -3.360 1.615 -25.671 1.00 78.50 133 VAL A C 1
ATOM 1051 O O . VAL A 1 133 ? -2.914 2.743 -25.477 1.00 78.50 133 VAL A O 1
ATOM 1054 N N . LEU A 1 134 ? -3.011 0.900 -26.751 1.00 72.44 134 LEU A N 1
ATOM 1055 C CA . LEU A 1 134 ? -1.963 1.246 -27.736 1.00 72.44 134 LEU A CA 1
ATOM 1056 C C . LEU A 1 134 ? -1.995 2.690 -28.290 1.00 72.44 134 LEU A C 1
ATOM 1058 O O . LEU A 1 134 ? -1.037 3.130 -28.916 1.00 72.44 134 LEU A O 1
ATOM 1062 N N . LYS A 1 135 ? -3.078 3.446 -28.082 1.00 71.56 135 LYS A N 1
ATOM 1063 C CA . LYS A 1 135 ? -3.206 4.856 -28.484 1.00 71.56 135 LYS A CA 1
ATOM 1064 C C . LYS A 1 135 ? -2.591 5.862 -27.499 1.00 71.56 135 LYS A C 1
ATOM 1066 O O . LYS A 1 135 ? -2.480 7.033 -27.855 1.00 71.56 135 LYS A O 1
ATOM 1071 N N . HIS A 1 136 ? -2.216 5.456 -26.286 1.00 64.19 136 HIS A N 1
ATOM 1072 C CA . HIS A 1 136 ? -1.702 6.359 -25.250 1.00 64.19 136 HIS A CA 1
ATOM 1073 C C . HIS A 1 136 ? -0.288 5.954 -24.807 1.00 64.19 136 HIS A C 1
ATOM 1075 O O . HIS A 1 136 ? -0.039 4.791 -24.517 1.00 64.19 136 HIS A O 1
ATOM 1081 N N . ALA A 1 137 ? 0.620 6.934 -24.751 1.00 61.72 137 ALA A N 1
ATOM 1082 C CA . ALA A 1 137 ? 2.080 6.769 -24.775 1.00 61.72 137 ALA A CA 1
ATOM 1083 C C . ALA A 1 137 ? 2.725 6.006 -23.597 1.00 61.72 137 ALA A C 1
ATOM 1085 O O . ALA A 1 137 ? 3.836 5.508 -23.742 1.00 61.72 137 ALA A O 1
ATOM 1086 N N . ALA A 1 138 ? 2.033 5.855 -22.469 1.00 70.00 138 ALA A N 1
ATOM 1087 C CA . ALA A 1 138 ? 2.562 5.146 -21.310 1.00 70.00 138 ALA A CA 1
ATOM 1088 C C . ALA A 1 138 ? 2.347 3.632 -21.448 1.00 70.00 138 ALA A C 1
ATOM 1090 O O . ALA A 1 138 ? 1.223 3.166 -21.272 1.00 70.00 138 ALA A O 1
ATOM 1091 N N . LEU A 1 139 ? 3.379 2.843 -21.742 1.00 74.69 139 LEU A N 1
ATOM 1092 C CA . LEU A 1 139 ? 3.245 1.376 -21.804 1.00 74.69 139 LEU A CA 1
ATOM 1093 C C . LEU A 1 139 ? 3.477 0.693 -20.449 1.00 74.69 139 LEU A C 1
ATOM 1095 O O . LEU A 1 139 ? 3.017 -0.428 -20.252 1.00 74.69 139 LEU A O 1
ATOM 1099 N N . TYR A 1 140 ? 4.133 1.375 -19.506 1.00 82.38 140 TYR A N 1
ATOM 1100 C CA . TYR A 1 140 ? 4.553 0.788 -18.235 1.00 82.38 140 TYR A CA 1
ATOM 1101 C C . TYR A 1 140 ? 4.075 1.626 -17.044 1.00 82.38 140 TYR A C 1
ATOM 1103 O O . TYR A 1 140 ? 4.799 2.466 -16.510 1.00 82.38 140 TYR A O 1
ATOM 1111 N N . LEU A 1 141 ? 2.815 1.413 -16.652 1.00 90.56 141 LEU A N 1
ATOM 1112 C CA . LEU A 1 141 ? 2.288 1.922 -15.385 1.00 90.56 141 LEU A CA 1
ATOM 1113 C C . LEU A 1 141 ? 2.215 0.780 -14.384 1.00 90.56 141 LEU A C 1
ATOM 1115 O O . LEU A 1 141 ? 1.586 -0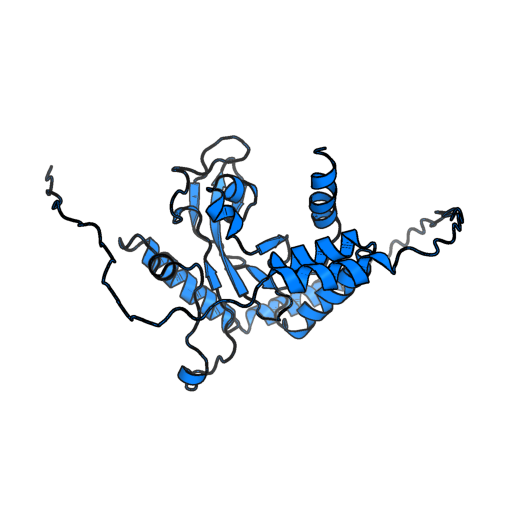.243 -14.662 1.00 90.56 141 LEU A O 1
ATOM 1119 N N . LEU A 1 142 ? 2.820 0.975 -13.217 1.00 92.81 142 LEU A N 1
ATOM 1120 C CA . LEU A 1 142 ? 2.800 -0.046 -12.181 1.00 92.81 142 LEU A CA 1
ATOM 1121 C C . LEU A 1 142 ? 1.389 -0.172 -11.571 1.00 92.81 142 LEU A C 1
ATOM 1123 O O . LEU A 1 142 ? 0.685 0.837 -11.401 1.00 92.81 142 LEU A O 1
ATOM 1127 N N . PRO A 1 143 ? 0.956 -1.394 -11.213 1.00 96.12 143 PRO A N 1
ATOM 1128 C CA . PRO A 1 143 ? -0.247 -1.601 -10.418 1.00 96.12 143 PRO A CA 1
ATOM 1129 C C . PRO A 1 143 ? -0.180 -0.841 -9.090 1.00 96.12 143 PRO A C 1
ATOM 1131 O O . PRO A 1 143 ? 0.893 -0.653 -8.518 1.00 96.12 143 PRO A O 1
ATOM 1134 N N . ILE A 1 144 ? -1.338 -0.443 -8.564 1.00 97.31 144 ILE A N 1
ATOM 1135 C CA . ILE A 1 144 ? -1.441 0.183 -7.243 1.00 97.31 144 ILE A CA 1
ATOM 1136 C C . ILE A 1 144 ? -2.194 -0.769 -6.316 1.00 97.31 144 ILE A C 1
ATOM 1138 O O . ILE A 1 144 ? -3.362 -1.080 -6.549 1.00 97.31 144 ILE A O 1
ATOM 1142 N N . PHE A 1 145 ? -1.539 -1.223 -5.254 1.00 97.62 145 PHE A N 1
ATOM 1143 C CA . PHE A 1 145 ? -2.175 -1.894 -4.131 1.00 97.62 145 PHE A CA 1
ATOM 1144 C C . PHE A 1 145 ? -2.732 -0.842 -3.169 1.00 97.62 145 PHE A C 1
ATOM 1146 O O . PHE A 1 145 ? -1.984 -0.087 -2.542 1.00 97.62 145 PHE A O 1
ATOM 1153 N N . VAL A 1 146 ? -4.055 -0.774 -3.058 1.00 97.62 146 VAL A N 1
ATOM 1154 C CA . VAL A 1 146 ? -4.758 0.179 -2.198 1.00 97.62 146 VAL A CA 1
ATOM 1155 C C . VAL A 1 146 ? -5.028 -0.476 -0.850 1.00 97.62 146 VAL A C 1
ATOM 1157 O O . VAL A 1 146 ? -5.820 -1.410 -0.749 1.00 97.62 146 VAL A O 1
ATOM 1160 N N . TRP A 1 147 ? -4.380 0.035 0.194 1.00 97.56 147 TRP A N 1
ATOM 1161 C CA . TRP A 1 147 ? -4.521 -0.442 1.564 1.00 97.56 147 TRP A CA 1
ATOM 1162 C C . TRP A 1 147 ? -5.066 0.657 2.469 1.00 97.56 147 TRP A C 1
ATOM 1164 O O . TRP A 1 147 ? -4.327 1.484 3.000 1.00 97.56 147 TRP A O 1
ATOM 1174 N N . LEU A 1 148 ? -6.384 0.670 2.661 1.00 96.62 148 LEU A N 1
ATOM 1175 C CA . LEU A 1 148 ? -7.061 1.639 3.526 1.00 96.62 148 LEU A CA 1
ATOM 1176 C C . LEU A 1 148 ? -7.763 0.922 4.690 1.00 96.62 148 LEU A C 1
ATOM 1178 O O . LEU A 1 148 ? -8.945 0.598 4.561 1.00 96.62 148 LEU A O 1
ATOM 1182 N N . PRO A 1 149 ? -7.081 0.699 5.834 1.00 96.25 149 PRO A N 1
ATOM 1183 C CA . PRO A 1 149 ? -7.599 -0.057 6.977 1.00 96.25 149 PRO A CA 1
ATOM 1184 C C . PRO A 1 149 ? -8.999 0.346 7.451 1.00 96.25 149 PRO A C 1
ATOM 1186 O O . PRO A 1 149 ? -9.776 -0.506 7.861 1.00 96.25 149 PRO A O 1
ATOM 1189 N N . HIS A 1 150 ? -9.345 1.635 7.370 1.00 94.38 150 HIS A N 1
ATOM 1190 C CA . HIS A 1 150 ? -10.644 2.154 7.817 1.00 94.38 150 HIS A CA 1
ATOM 1191 C C . HIS A 1 150 ? -11.825 1.779 6.903 1.00 94.38 150 HIS A C 1
ATOM 1193 O O . HIS A 1 150 ? -12.975 1.986 7.263 1.00 94.38 150 HIS A O 1
ATOM 1199 N N . TYR A 1 151 ? -11.553 1.239 5.716 1.00 93.94 151 TYR A N 1
ATOM 1200 C CA . TYR A 1 151 ? -12.576 0.838 4.749 1.00 93.94 151 TYR A CA 1
ATOM 1201 C C . TYR A 1 151 ? -12.645 -0.688 4.581 1.00 93.94 151 TYR A C 1
ATOM 1203 O O . TYR A 1 151 ? -13.352 -1.175 3.701 1.00 93.94 151 TYR A O 1
ATOM 1211 N N . LEU A 1 152 ? -11.905 -1.448 5.398 1.00 94.56 152 LEU A N 1
ATOM 1212 C CA . LEU A 1 152 ? -11.851 -2.906 5.307 1.00 94.56 152 LEU A CA 1
ATOM 1213 C C . LEU A 1 152 ? -12.996 -3.577 6.084 1.00 94.56 152 LEU A C 1
ATOM 1215 O O . LEU A 1 152 ? -13.411 -3.092 7.143 1.00 94.56 152 LEU A O 1
ATOM 1219 N N . PRO A 1 153 ? -13.498 -4.730 5.610 1.00 92.81 153 PRO A N 1
ATOM 1220 C CA . PRO A 1 153 ? -14.527 -5.474 6.326 1.00 92.81 153 PRO A CA 1
ATOM 1221 C C . PRO A 1 153 ? -13.995 -5.981 7.674 1.00 92.81 153 PRO A C 1
ATOM 1223 O O . PRO A 1 153 ? -12.937 -6.598 7.744 1.00 92.81 153 PRO A O 1
ATOM 1226 N N . GLY A 1 154 ? -14.732 -5.727 8.757 1.00 92.38 154 GLY A N 1
ATOM 1227 C CA . GLY A 1 154 ? -14.336 -6.155 10.104 1.00 92.38 154 GLY A CA 1
ATOM 1228 C C . GLY A 1 154 ? -13.202 -5.342 10.739 1.00 92.38 154 GLY A C 1
ATOM 1229 O O . GLY A 1 154 ? -12.690 -5.742 11.782 1.00 92.38 154 GLY A O 1
ATOM 1230 N N . HIS A 1 155 ? -12.802 -4.213 10.145 1.00 93.69 155 HIS A N 1
ATOM 1231 C CA . HIS A 1 155 ? -11.937 -3.247 10.822 1.00 93.69 155 HIS A CA 1
ATOM 1232 C C . HIS A 1 155 ? -12.552 -2.796 12.166 1.00 93.69 155 HIS A C 1
ATOM 1234 O O . HIS A 1 155 ? -13.779 -2.752 12.296 1.00 93.69 155 HIS A O 1
ATOM 1240 N N . PRO A 1 156 ? -11.733 -2.464 13.178 1.00 94.56 156 PRO A N 1
ATOM 1241 C CA . PRO A 1 156 ? -12.252 -1.957 14.442 1.00 94.56 156 PRO A CA 1
ATOM 1242 C C . PRO A 1 156 ? -12.921 -0.586 14.254 1.00 94.56 156 PRO A C 1
ATOM 1244 O O . PRO A 1 156 ? -12.465 0.219 13.441 1.00 94.56 156 PRO A O 1
ATOM 1247 N N . ASP A 1 157 ? -13.913 -0.265 15.095 1.00 95.12 157 ASP A N 1
ATOM 1248 C CA . ASP A 1 157 ? -14.574 1.060 15.129 1.00 95.12 157 ASP A CA 1
ATOM 1249 C C . ASP A 1 157 ? -13.574 2.220 15.275 1.00 95.12 157 ASP A C 1
ATOM 1251 O O . ASP A 1 157 ? -13.821 3.371 14.895 1.00 95.12 157 ASP A O 1
ATOM 1255 N N . SER A 1 158 ? -12.427 1.925 15.886 1.00 96.00 158 SER A N 1
ATOM 1256 C CA . SER A 1 158 ? -11.298 2.831 15.958 1.00 96.00 158 SER A CA 1
ATOM 1257 C C . SER A 1 158 ? -9.988 2.089 16.136 1.00 96.00 158 SER A C 1
ATOM 1259 O O . SER A 1 158 ? -9.879 1.234 17.015 1.00 96.00 158 SER A O 1
ATOM 1261 N N . PHE A 1 159 ? -8.972 2.514 15.393 1.00 97.88 159 PHE A N 1
ATOM 1262 C CA . PHE A 1 159 ? -7.593 2.140 15.670 1.00 97.88 159 PHE A CA 1
ATOM 1263 C C . PHE A 1 159 ? -7.082 2.885 16.905 1.00 97.88 159 PHE A C 1
ATOM 1265 O O . PHE A 1 159 ? -7.486 4.020 17.178 1.00 97.88 159 PHE A O 1
ATOM 1272 N N . LYS A 1 160 ? -6.193 2.248 17.658 1.00 98.19 160 LYS A N 1
ATOM 1273 C CA . LYS A 1 160 ? -5.563 2.788 18.861 1.00 98.19 160 LYS A CA 1
ATOM 1274 C C . LYS A 1 160 ? -4.072 2.982 18.629 1.00 98.19 160 LYS A C 1
ATOM 1276 O O . LYS A 1 160 ? -3.421 2.180 17.966 1.00 98.19 160 LYS A O 1
ATOM 1281 N N . CYS A 1 161 ? -3.538 4.050 19.193 1.00 97.25 161 CYS A N 1
ATOM 1282 C CA . CYS A 1 161 ? -2.111 4.284 19.319 1.00 97.25 161 CYS A CA 1
ATOM 1283 C C . CYS A 1 161 ? -1.506 3.295 20.331 1.00 97.25 161 CYS A C 1
ATOM 1285 O O . CYS A 1 161 ? -2.232 2.734 21.151 1.00 97.25 161 CYS A O 1
ATOM 1287 N N . GLU A 1 162 ? -0.184 3.132 20.327 1.00 95.06 162 GLU A N 1
ATOM 1288 C CA . GLU A 1 162 ? 0.567 2.412 21.369 1.00 95.06 162 GLU A CA 1
ATOM 1289 C C . GLU A 1 162 ? 0.244 2.943 22.777 1.00 95.06 162 GLU A C 1
ATOM 1291 O O . GLU A 1 162 ? 0.164 2.181 23.734 1.00 95.06 162 GLU A O 1
ATOM 1296 N N . CYS A 1 163 ? -0.048 4.246 22.892 1.00 95.81 163 CYS A N 1
ATOM 1297 C CA . CYS A 1 163 ? -0.454 4.889 24.145 1.00 95.81 163 CYS A CA 1
ATOM 1298 C C . CYS A 1 163 ? -1.914 4.578 24.563 1.00 95.81 163 CYS A C 1
ATOM 1300 O O . CYS A 1 163 ? -2.403 5.088 25.568 1.00 95.81 163 CYS A O 1
ATOM 1302 N N . GLY A 1 164 ? -2.646 3.781 23.776 1.00 96.50 164 GLY A N 1
ATOM 1303 C CA . GLY A 1 164 ? -4.052 3.424 23.992 1.00 96.50 164 GLY A CA 1
ATOM 1304 C C . GLY A 1 164 ? -5.069 4.457 23.490 1.00 96.50 164 GLY A C 1
ATOM 1305 O O . GLY A 1 164 ? -6.248 4.127 23.340 1.00 96.50 164 GLY A O 1
ATOM 1306 N N . ALA A 1 165 ? -4.639 5.687 23.182 1.00 97.31 165 ALA A N 1
ATOM 1307 C CA . ALA A 1 165 ? -5.518 6.727 22.648 1.00 97.31 165 ALA A CA 1
ATOM 1308 C C . ALA A 1 165 ? -6.037 6.385 21.242 1.00 97.31 165 ALA A C 1
ATOM 1310 O O . ALA A 1 165 ? -5.354 5.737 20.451 1.00 97.31 165 ALA A O 1
ATOM 1311 N N . LYS A 1 166 ? -7.236 6.868 20.908 1.00 98.06 166 LYS A N 1
ATOM 1312 C CA . LYS A 1 166 ? -7.847 6.680 19.587 1.00 98.06 166 LYS A CA 1
ATOM 1313 C C . LYS A 1 166 ? -7.056 7.418 18.500 1.00 98.06 166 LYS A C 1
ATOM 1315 O O . LYS A 1 166 ? -6.749 8.599 18.644 1.00 98.06 166 LYS A O 1
ATOM 1320 N N . LEU A 1 167 ? -6.775 6.718 17.406 1.00 98.00 167 LEU A N 1
ATOM 1321 C CA . LEU A 1 167 ? -6.207 7.279 16.188 1.00 98.00 167 LEU A CA 1
ATOM 1322 C C . LEU A 1 167 ? -7.299 7.959 15.358 1.00 98.00 167 LEU A C 1
ATOM 1324 O O . LEU A 1 167 ? -8.402 7.429 15.193 1.00 98.00 167 LEU A O 1
ATOM 1328 N N . ILE A 1 168 ? -6.976 9.133 14.824 1.00 97.62 168 ILE A N 1
ATOM 1329 C CA . ILE A 1 168 ? -7.852 9.927 13.962 1.00 97.62 168 ILE A CA 1
ATOM 1330 C C . ILE A 1 168 ? -7.332 9.822 12.532 1.00 97.62 168 ILE A C 1
ATOM 1332 O O . ILE A 1 168 ? -6.137 9.989 12.295 1.00 97.62 168 ILE A O 1
ATOM 1336 N N . LEU A 1 169 ? -8.219 9.546 11.576 1.00 96.44 169 LEU A N 1
ATOM 1337 C CA . LEU A 1 169 ? -7.873 9.545 10.157 1.00 96.44 169 LEU A CA 1
ATOM 1338 C C . LEU A 1 169 ? -7.424 10.953 9.737 1.00 96.44 169 LEU A C 1
ATOM 1340 O O . LEU A 1 169 ? -8.186 11.908 9.864 1.00 96.44 169 LEU A O 1
ATOM 1344 N N . HIS A 1 170 ? -6.199 11.072 9.230 1.00 95.94 170 HIS A N 1
ATOM 1345 C CA . HIS A 1 170 ? -5.583 12.342 8.835 1.00 95.94 170 HIS A CA 1
ATOM 1346 C C . HIS A 1 170 ? -5.459 12.504 7.308 1.00 95.94 170 HIS A C 1
ATOM 1348 O O . HIS A 1 170 ? -4.788 13.405 6.818 1.00 95.94 170 HIS A O 1
ATOM 1354 N N . GLY A 1 171 ? -6.131 11.645 6.540 1.00 95.31 171 GLY A N 1
ATOM 1355 C CA . GLY A 1 171 ? -6.114 11.675 5.079 1.00 95.31 171 GLY A CA 1
ATOM 1356 C C . GLY A 1 171 ? -5.108 10.689 4.497 1.00 95.31 171 GLY A C 1
ATOM 1357 O O . GLY A 1 171 ? -5.005 9.557 4.968 1.00 95.31 171 GLY A O 1
ATOM 1358 N N . TYR A 1 172 ? -4.394 11.105 3.455 1.00 95.19 172 TYR A N 1
ATOM 1359 C CA . TYR A 1 172 ? -3.503 10.258 2.661 1.00 95.19 172 TYR A CA 1
ATOM 1360 C C . TYR A 1 172 ? -2.073 10.782 2.711 1.00 95.19 172 TYR A C 1
ATOM 1362 O O . TYR A 1 172 ? -1.846 11.949 3.034 1.00 95.19 172 TYR A O 1
ATOM 1370 N N . ASN A 1 173 ? -1.104 9.915 2.417 1.00 88.06 173 ASN A N 1
ATOM 1371 C CA . ASN A 1 173 ? 0.268 10.376 2.287 1.00 88.06 173 ASN A CA 1
ATOM 1372 C C . ASN A 1 173 ? 0.428 11.189 0.993 1.00 88.06 173 ASN A C 1
ATOM 1374 O O . ASN A 1 173 ? -0.083 10.802 -0.055 1.00 88.06 173 ASN A O 1
ATOM 1378 N N . ASN A 1 174 ? 1.146 12.306 1.078 1.00 83.81 174 ASN A N 1
ATOM 1379 C CA . ASN A 1 174 ? 1.425 13.177 -0.064 1.00 83.81 174 ASN A CA 1
ATOM 1380 C C . ASN A 1 174 ? 2.909 13.158 -0.450 1.00 83.81 174 ASN A C 1
ATOM 1382 O O . ASN A 1 174 ? 3.246 13.581 -1.555 1.00 83.81 174 ASN A O 1
ATOM 1386 N N . ASN A 1 175 ? 3.789 12.678 0.438 1.00 82.12 175 ASN A N 1
ATOM 1387 C CA . ASN A 1 175 ? 5.223 12.608 0.188 1.00 82.12 175 ASN A CA 1
ATOM 1388 C C . ASN A 1 175 ? 5.871 11.411 0.922 1.00 82.12 175 ASN A C 1
ATOM 1390 O O . ASN A 1 175 ? 6.134 11.499 2.124 1.00 82.12 175 ASN A O 1
ATOM 1394 N N . PRO A 1 176 ? 6.113 10.280 0.236 1.00 86.88 176 PRO A N 1
ATOM 1395 C CA . PRO A 1 176 ? 5.641 9.964 -1.115 1.00 86.88 176 PRO A CA 1
ATOM 1396 C C . PRO A 1 176 ? 4.131 9.651 -1.136 1.00 86.88 176 PRO A C 1
ATOM 1398 O O . PRO A 1 176 ? 3.571 9.224 -0.127 1.00 86.88 176 PRO A O 1
ATOM 1401 N N . ILE A 1 177 ? 3.465 9.827 -2.287 1.00 91.25 177 ILE A N 1
ATOM 1402 C CA . ILE A 1 177 ? 2.030 9.495 -2.456 1.00 91.25 177 ILE A CA 1
ATOM 1403 C C . ILE A 1 177 ? 1.767 8.008 -2.181 1.00 91.25 177 ILE A C 1
ATOM 1405 O O . ILE A 1 177 ? 0.815 7.631 -1.498 1.00 91.25 177 ILE A O 1
ATOM 1409 N N . ALA A 1 178 ? 2.639 7.161 -2.714 1.00 92.81 178 ALA A N 1
ATOM 1410 C CA . ALA A 1 178 ? 2.647 5.725 -2.510 1.00 92.81 178 ALA A CA 1
ATOM 1411 C C . ALA A 1 178 ? 4.100 5.253 -2.434 1.00 92.81 178 ALA A C 1
ATOM 1413 O O . ALA A 1 178 ? 4.998 5.907 -2.965 1.00 92.81 178 ALA A O 1
ATOM 1414 N N . ARG A 1 179 ? 4.342 4.127 -1.767 1.00 91.31 179 ARG A N 1
ATOM 1415 C CA . ARG A 1 179 ? 5.681 3.522 -1.705 1.00 91.31 179 ARG A CA 1
ATOM 1416 C C . ARG A 1 179 ? 5.810 2.458 -2.786 1.00 91.31 179 ARG A C 1
ATOM 1418 O O . ARG A 1 179 ? 4.896 1.653 -2.926 1.00 91.31 179 ARG A O 1
ATOM 1425 N N . ARG A 1 180 ? 6.920 2.431 -3.524 1.00 91.56 180 ARG A N 1
ATOM 1426 C CA . ARG A 1 180 ? 7.230 1.315 -4.430 1.00 91.56 180 ARG A CA 1
ATOM 1427 C C . ARG A 1 180 ? 7.545 0.075 -3.592 1.00 91.56 180 ARG A C 1
ATOM 1429 O O . ARG A 1 180 ? 8.280 0.164 -2.605 1.00 91.56 180 ARG A O 1
ATOM 1436 N N . VAL A 1 181 ? 6.947 -1.046 -3.966 1.00 92.19 181 VAL A N 1
ATOM 1437 C CA . VAL A 1 181 ? 7.223 -2.369 -3.420 1.00 92.19 181 VAL A CA 1
ATOM 1438 C C . VAL A 1 181 ? 7.820 -3.202 -4.538 1.00 92.19 181 VAL A C 1
ATOM 1440 O O . VAL A 1 181 ? 7.203 -3.339 -5.598 1.00 92.19 181 VAL A O 1
ATOM 1443 N N . SER A 1 182 ? 9.025 -3.704 -4.298 1.00 88.81 182 SER A N 1
ATOM 1444 C CA . SER A 1 182 ? 9.728 -4.543 -5.259 1.00 88.81 182 SER A CA 1
ATOM 1445 C C . SER A 1 182 ? 9.366 -6.010 -5.091 1.00 88.81 182 SER A C 1
ATOM 1447 O O . SER A 1 182 ? 9.014 -6.456 -3.995 1.00 88.81 182 SER A O 1
ATOM 1449 N N . THR A 1 183 ? 9.422 -6.736 -6.205 1.00 90.31 183 THR A N 1
ATOM 1450 C CA . THR A 1 183 ? 9.173 -8.180 -6.245 1.00 90.31 183 THR A CA 1
ATOM 1451 C C . THR A 1 183 ? 10.303 -8.891 -6.987 1.00 90.31 183 THR A C 1
ATOM 1453 O O . THR A 1 183 ? 10.824 -8.379 -7.978 1.00 90.31 183 THR A O 1
ATOM 1456 N N . LEU A 1 184 ? 10.617 -10.130 -6.598 1.00 85.19 184 LEU A N 1
ATOM 1457 C CA . LEU A 1 184 ? 11.608 -10.957 -7.309 1.00 85.19 184 LEU A CA 1
ATOM 1458 C C . LEU A 1 184 ? 11.220 -11.264 -8.765 1.00 85.19 184 LEU A C 1
ATOM 1460 O O . LEU A 1 184 ? 12.081 -11.562 -9.588 1.00 85.19 184 LEU A O 1
ATOM 1464 N N . ALA A 1 185 ? 9.926 -11.203 -9.089 1.00 87.81 185 ALA A N 1
ATOM 1465 C CA . ALA A 1 185 ? 9.417 -11.441 -10.437 1.00 87.81 185 ALA A CA 1
ATOM 1466 C C . ALA A 1 185 ? 9.527 -10.210 -11.360 1.00 87.81 185 ALA A C 1
ATOM 1468 O O . ALA A 1 185 ? 9.100 -10.290 -12.512 1.00 87.81 185 ALA A O 1
ATOM 1469 N N . GLY A 1 186 ? 10.033 -9.072 -10.862 1.00 85.56 186 GLY A N 1
ATOM 1470 C CA . GLY A 1 186 ? 10.053 -7.798 -11.595 1.00 85.56 186 GLY A CA 1
ATOM 1471 C C . GLY A 1 186 ? 8.662 -7.184 -11.800 1.00 85.56 186 GLY A C 1
ATOM 1472 O O . GLY A 1 186 ? 8.485 -6.285 -12.614 1.00 85.56 186 GLY A O 1
ATOM 1473 N N . GLN A 1 187 ? 7.647 -7.674 -11.083 1.00 89.75 187 GLN A N 1
ATOM 1474 C CA . GLN A 1 187 ? 6.279 -7.151 -11.100 1.00 89.75 187 GLN A CA 1
ATOM 1475 C C . GLN A 1 187 ? 6.065 -6.158 -9.958 1.00 89.75 187 GLN A C 1
ATOM 1477 O O . GLN A 1 187 ? 5.208 -6.340 -9.091 1.00 89.75 187 GLN A O 1
ATOM 1482 N N . ASP A 1 188 ? 6.881 -5.112 -9.950 1.00 92.25 188 ASP A N 1
ATOM 1483 C CA . ASP A 1 188 ? 6.819 -4.068 -8.937 1.00 92.25 188 ASP A CA 1
ATOM 1484 C C . ASP A 1 188 ? 5.452 -3.378 -8.910 1.00 92.25 188 ASP A C 1
ATOM 1486 O O . ASP A 1 188 ? 4.726 -3.298 -9.907 1.00 92.25 188 ASP A O 1
ATOM 1490 N N . TYR A 1 189 ? 5.094 -2.840 -7.751 1.00 95.44 189 TYR A N 1
ATOM 1491 C CA . TYR A 1 189 ? 3.830 -2.136 -7.580 1.00 95.44 189 TYR A CA 1
ATOM 1492 C C . TYR A 1 189 ? 3.945 -0.985 -6.588 1.00 95.44 189 TYR A C 1
ATOM 1494 O O . TYR A 1 189 ? 4.901 -0.874 -5.823 1.00 95.44 189 TYR A O 1
ATOM 1502 N N . PHE A 1 190 ? 2.950 -0.104 -6.582 1.00 95.69 190 PHE A N 1
ATOM 1503 C CA . PHE A 1 190 ? 2.846 0.964 -5.595 1.00 95.69 190 PHE A CA 1
ATOM 1504 C C . PHE A 1 190 ? 1.883 0.587 -4.475 1.00 95.69 190 PHE A C 1
ATOM 1506 O O . PHE A 1 190 ? 0.753 0.186 -4.730 1.00 95.69 190 PHE A O 1
ATOM 1513 N N . LEU A 1 191 ? 2.291 0.782 -3.227 1.00 96.50 191 LEU A N 1
ATOM 1514 C CA . LEU A 1 191 ? 1.438 0.676 -2.052 1.00 96.50 191 LEU A CA 1
ATOM 1515 C C . LEU A 1 191 ? 0.912 2.058 -1.657 1.00 96.50 191 LEU A C 1
ATOM 1517 O O . LEU A 1 191 ? 1.667 2.907 -1.169 1.00 96.50 191 LEU A O 1
ATOM 1521 N N . LEU A 1 192 ? -0.394 2.259 -1.825 1.00 96.75 192 LEU A N 1
ATOM 1522 C CA . LEU A 1 192 ? -1.109 3.461 -1.405 1.00 96.75 192 LEU A CA 1
ATOM 1523 C C . LEU A 1 192 ? -1.826 3.189 -0.082 1.00 96.75 192 LEU A C 1
ATOM 1525 O O . LEU A 1 192 ? -2.603 2.243 0.027 1.00 96.75 192 LEU A O 1
ATOM 1529 N N . THR A 1 193 ? -1.595 4.041 0.916 1.00 96.38 193 THR A N 1
ATOM 1530 C CA . THR A 1 193 ? -2.216 3.931 2.242 1.00 96.38 193 THR A CA 1
ATOM 1531 C C . THR A 1 193 ? -2.670 5.290 2.767 1.00 96.38 193 THR A C 1
ATOM 1533 O O . THR A 1 193 ? -2.208 6.343 2.323 1.00 96.38 193 THR A O 1
ATOM 1536 N N . ASN A 1 194 ? -3.580 5.272 3.738 1.00 95.69 194 ASN A N 1
ATOM 1537 C CA . ASN A 1 194 ? -3.946 6.449 4.518 1.00 95.69 194 ASN A CA 1
ATOM 1538 C C . ASN A 1 194 ? -2.951 6.722 5.663 1.00 95.69 194 ASN A C 1
ATOM 1540 O O . ASN A 1 194 ? -2.128 5.873 6.020 1.00 95.69 194 ASN A O 1
ATOM 1544 N N . CYS A 1 195 ? -3.058 7.915 6.245 1.00 96.31 195 CYS A N 1
ATOM 1545 C CA . CYS A 1 195 ? -2.315 8.357 7.420 1.00 96.31 195 CYS A CA 1
ATOM 1546 C C . CYS A 1 195 ? -3.272 8.604 8.594 1.00 96.31 195 CYS A C 1
ATO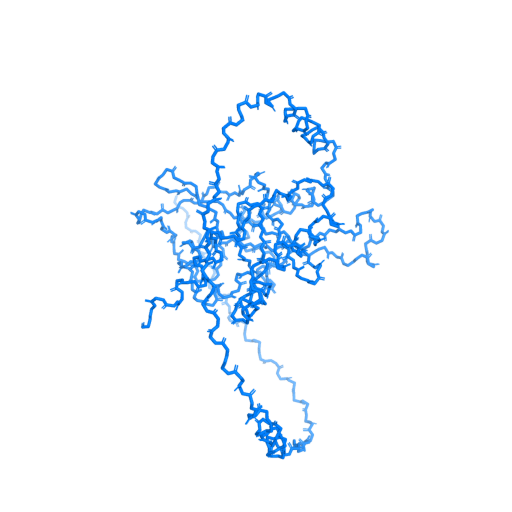M 1548 O O . CYS A 1 195 ? -4.407 9.055 8.418 1.00 96.31 195 CYS A O 1
ATOM 1550 N N . PHE A 1 196 ? -2.800 8.333 9.804 1.00 97.19 196 PHE A N 1
ATOM 1551 C CA . PHE A 1 196 ? -3.503 8.537 11.059 1.00 97.19 196 PHE A CA 1
ATOM 1552 C C . PHE A 1 196 ? -2.682 9.417 12.004 1.00 97.19 196 PHE A C 1
ATOM 1554 O O . PHE A 1 196 ? -1.453 9.414 11.962 1.00 97.19 196 PHE A O 1
ATOM 1561 N N . LEU A 1 197 ? -3.367 10.127 12.897 1.00 97.25 197 LEU A N 1
ATOM 1562 C CA . LEU A 1 197 ? -2.778 10.924 13.971 1.00 97.25 197 LEU A CA 1
ATOM 1563 C C . LEU A 1 197 ? -3.179 10.374 15.341 1.00 97.25 197 LEU A C 1
ATOM 1565 O O . LEU A 1 197 ? -4.359 10.109 15.582 1.00 97.25 197 LEU A O 1
ATOM 1569 N N . GLY A 1 198 ? -2.220 10.265 16.261 1.00 96.56 198 GLY A N 1
ATOM 1570 C CA . GLY A 1 198 ? -2.502 9.991 17.674 1.00 96.56 198 GLY A CA 1
ATOM 1571 C C . GLY A 1 198 ? -1.298 10.192 18.584 1.00 96.56 198 GLY A C 1
ATOM 1572 O O . GLY A 1 198 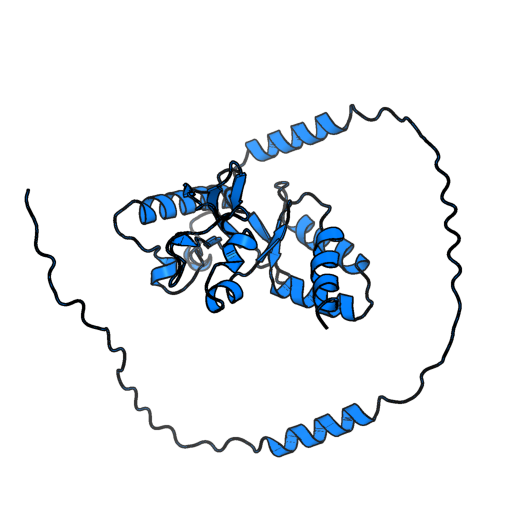? -0.162 9.935 18.202 1.00 96.56 198 GLY A O 1
ATOM 1573 N N . CYS A 1 199 ? -1.557 10.677 19.800 1.00 95.50 199 CYS A N 1
ATOM 1574 C CA . CYS A 1 199 ? -0.534 11.028 20.799 1.00 95.50 199 CYS A CA 1
ATOM 1575 C C . CYS A 1 199 ? 0.598 11.909 20.204 1.00 95.50 199 CYS A C 1
ATOM 1577 O O . CYS A 1 199 ? 1.768 11.706 20.506 1.00 95.50 199 CYS A O 1
ATOM 1579 N N . GLY A 1 200 ? 0.251 12.843 19.302 1.00 94.81 200 GLY A N 1
ATOM 1580 C CA . GLY A 1 200 ? 1.199 13.745 18.628 1.00 94.81 200 GLY A CA 1
ATOM 1581 C C . GLY A 1 200 ? 2.062 13.110 17.528 1.00 94.81 200 GLY A C 1
ATOM 1582 O O . GLY A 1 200 ? 2.926 13.787 16.983 1.00 94.81 200 GLY A O 1
ATOM 1583 N N . LYS A 1 201 ? 1.846 11.832 17.191 1.00 95.31 201 LYS A N 1
ATOM 1584 C CA . LYS A 1 201 ? 2.608 11.099 16.171 1.00 95.31 201 LYS A CA 1
ATOM 1585 C C . LYS A 1 201 ? 1.744 10.772 14.951 1.00 95.31 201 LYS A C 1
ATOM 1587 O O . LYS A 1 201 ? 0.530 10.582 15.067 1.00 95.31 201 LYS A O 1
ATOM 1592 N N . HIS A 1 202 ? 2.398 10.663 13.797 1.00 95.06 202 HIS A N 1
ATOM 1593 C CA . HIS A 1 202 ? 1.802 10.167 12.559 1.00 95.06 202 HIS A CA 1
ATOM 1594 C C . HIS A 1 202 ? 2.002 8.656 12.435 1.00 95.06 202 HIS A C 1
ATOM 1596 O O . HIS A 1 202 ? 3.105 8.150 12.634 1.00 95.06 202 HIS A O 1
ATOM 1602 N N . TYR A 1 203 ? 0.949 7.949 12.041 1.00 95.75 203 TYR A N 1
ATOM 1603 C CA . TYR A 1 203 ? 0.975 6.519 11.760 1.00 95.75 203 TYR A CA 1
ATOM 1604 C C . TYR A 1 203 ? 0.517 6.281 10.326 1.00 95.75 203 TYR A C 1
ATOM 1606 O O . TYR A 1 203 ? -0.538 6.754 9.913 1.00 95.75 203 TYR A O 1
ATOM 1614 N N . GLN A 1 204 ? 1.299 5.539 9.553 1.00 95.81 204 GLN A N 1
ATOM 1615 C CA . GLN A 1 204 ? 0.864 5.062 8.240 1.00 95.81 204 GLN A CA 1
ATOM 1616 C C . GLN A 1 204 ? -0.088 3.880 8.428 1.00 95.81 204 GLN A C 1
ATOM 1618 O O . GLN A 1 204 ? 0.135 3.069 9.321 1.00 95.81 204 GLN A O 1
ATOM 1623 N N . GLY A 1 205 ? -1.115 3.731 7.593 1.00 96.00 205 GLY A N 1
ATOM 1624 C CA . GLY A 1 205 ? -2.024 2.575 7.657 1.00 96.00 205 GLY A CA 1
ATOM 1625 C C . GLY A 1 205 ? -1.336 1.218 7.443 1.00 96.00 205 GLY A C 1
ATOM 1626 O O . GLY A 1 205 ? -1.862 0.183 7.844 1.00 96.00 205 GLY A O 1
ATOM 1627 N N . SER A 1 206 ? -0.129 1.234 6.880 1.00 95.62 206 SER A N 1
ATOM 1628 C CA . SER A 1 206 ? 0.784 0.098 6.763 1.00 95.62 206 SER A CA 1
ATOM 1629 C C . SER A 1 206 ? 1.684 -0.134 7.988 1.00 95.62 206 SER A C 1
ATOM 1631 O O . SER A 1 206 ? 2.548 -1.006 7.957 1.00 95.62 206 SER A O 1
ATOM 1633 N N . ASN A 1 207 ? 1.552 0.662 9.052 1.00 95.25 207 ASN A N 1
ATOM 1634 C CA . ASN A 1 207 ? 2.324 0.481 10.277 1.00 95.25 207 ASN A CA 1
ATOM 1635 C C . ASN A 1 207 ? 1.953 -0.875 10.924 1.00 95.25 207 ASN A C 1
ATOM 1637 O O . ASN A 1 207 ? 0.755 -1.149 11.073 1.00 95.25 207 ASN A O 1
ATOM 1641 N N . PRO A 1 208 ? 2.932 -1.696 11.359 1.00 94.81 208 PRO A N 1
ATOM 1642 C CA . PRO A 1 208 ? 2.668 -3.003 11.967 1.00 94.81 208 PRO A CA 1
ATOM 1643 C C . PRO A 1 208 ? 1.691 -2.961 13.148 1.00 94.81 208 PRO A C 1
ATOM 1645 O O . PRO A 1 208 ? 0.883 -3.873 13.303 1.00 94.81 208 PRO A O 1
ATOM 1648 N N . TRP A 1 209 ? 1.701 -1.887 13.942 1.00 96.12 209 TRP A N 1
ATOM 1649 C CA . TRP A 1 209 ? 0.770 -1.678 15.053 1.00 96.12 209 TRP A CA 1
ATOM 1650 C C . TRP A 1 209 ? -0.677 -1.440 14.600 1.00 96.12 209 TRP A C 1
ATOM 1652 O O . TRP A 1 209 ? -1.620 -1.837 15.279 1.00 96.12 209 TRP A O 1
ATOM 1662 N N . ILE A 1 210 ? -0.888 -0.784 13.456 1.00 97.31 210 ILE A N 1
ATOM 1663 C CA . ILE A 1 210 ? -2.233 -0.616 12.882 1.00 97.31 210 ILE A CA 1
ATOM 1664 C C . ILE A 1 210 ? -2.698 -1.931 12.263 1.00 97.31 210 ILE A C 1
ATOM 1666 O O . ILE A 1 210 ? -3.838 -2.343 12.481 1.00 97.31 210 ILE A O 1
ATOM 1670 N N . ILE A 1 211 ? -1.809 -2.613 11.536 1.00 97.19 211 ILE A N 1
ATOM 1671 C CA . ILE A 1 211 ? -2.106 -3.911 10.927 1.00 97.19 211 ILE A CA 1
ATOM 1672 C C . ILE A 1 211 ? -2.445 -4.941 12.011 1.00 97.19 211 ILE A C 1
ATOM 1674 O O . ILE A 1 211 ? -3.416 -5.672 11.856 1.00 97.19 211 ILE A O 1
ATOM 1678 N N . SER A 1 212 ? -1.725 -4.977 13.136 1.00 96.94 212 SER A N 1
ATOM 1679 C CA . SER A 1 212 ? -1.958 -5.950 14.214 1.00 96.94 212 SER A CA 1
ATOM 1680 C C . SER A 1 212 ? -3.351 -5.858 14.850 1.00 96.94 212 SER A C 1
ATOM 1682 O O . SER A 1 212 ? -3.829 -6.856 15.387 1.00 96.94 212 SER A O 1
ATOM 1684 N N . GLN A 1 213 ? -4.014 -4.702 14.747 1.00 97.75 213 GLN A N 1
ATOM 1685 C CA . GLN A 1 213 ? -5.377 -4.467 15.235 1.00 97.75 213 GLN A CA 1
ATOM 1686 C C . GLN A 1 213 ? -6.465 -4.930 14.258 1.00 97.75 213 GLN A C 1
ATOM 1688 O O . GLN A 1 213 ? -7.645 -4.926 14.613 1.00 97.75 213 GLN A O 1
ATOM 1693 N N . LEU A 1 214 ? -6.100 -5.303 13.029 1.00 97.56 214 LEU A N 1
ATOM 1694 C CA . LEU A 1 214 ? -7.035 -5.856 12.058 1.00 97.56 214 LEU A CA 1
ATOM 1695 C C . LEU A 1 214 ? -7.311 -7.343 12.337 1.00 97.56 214 LEU A C 1
ATOM 1697 O O . LEU A 1 214 ? -6.443 -8.057 12.852 1.00 97.56 214 LEU A O 1
ATOM 1701 N N . PRO A 1 215 ? -8.490 -7.848 11.929 1.00 97.25 215 PRO A N 1
ATOM 1702 C CA . PRO A 1 215 ? -8.758 -9.277 11.863 1.00 97.25 215 PRO A CA 1
ATOM 1703 C C . PRO A 1 215 ? -7.634 -10.061 11.182 1.00 97.25 215 PRO A C 1
ATOM 1705 O O . PRO A 1 215 ? -7.041 -9.614 10.200 1.00 97.25 215 PRO A O 1
ATOM 1708 N N . GLU A 1 216 ? -7.367 -11.270 11.672 1.00 96.56 216 GLU A N 1
ATOM 1709 C CA . GLU A 1 216 ? -6.274 -12.113 11.181 1.00 96.56 216 GLU A CA 1
ATOM 1710 C C . GLU A 1 216 ? -6.293 -12.332 9.667 1.00 96.56 216 GLU A C 1
ATOM 1712 O O . GLU A 1 216 ? -5.249 -12.227 9.026 1.00 96.56 216 GLU A O 1
ATOM 1717 N N . PHE A 1 217 ? -7.470 -12.565 9.086 1.00 95.94 217 PHE A N 1
ATOM 1718 C CA . PHE A 1 217 ? -7.589 -12.777 7.647 1.00 95.94 217 PHE A CA 1
ATOM 1719 C C . PHE A 1 217 ? -7.142 -11.552 6.834 1.00 95.94 217 PHE A C 1
ATOM 1721 O O . PHE A 1 217 ? -6.562 -11.727 5.772 1.00 95.94 217 PHE A O 1
ATOM 1728 N N . LEU A 1 218 ? -7.337 -10.325 7.335 1.00 96.56 218 LEU A N 1
ATOM 1729 C CA . LEU A 1 218 ? -6.836 -9.116 6.675 1.00 96.56 218 LEU A CA 1
ATOM 1730 C C . LEU A 1 218 ? -5.330 -8.969 6.850 1.00 96.56 218 LEU A C 1
ATOM 1732 O O . LEU A 1 218 ? -4.638 -8.632 5.895 1.00 96.56 218 LEU A O 1
ATOM 1736 N N . ARG A 1 219 ? -4.809 -9.264 8.047 1.00 96.12 219 ARG A N 1
ATOM 1737 C CA . ARG A 1 219 ? -3.363 -9.199 8.320 1.00 96.12 219 ARG A CA 1
ATOM 1738 C C . ARG A 1 219 ? -2.566 -10.064 7.349 1.00 96.12 219 ARG A C 1
ATOM 1740 O O . ARG A 1 219 ? -1.546 -9.614 6.845 1.00 96.12 219 ARG A O 1
ATOM 1747 N N . ARG A 1 220 ? -3.066 -11.266 7.045 1.00 94.44 220 ARG A N 1
ATOM 1748 C CA . ARG A 1 220 ? -2.433 -12.207 6.104 1.00 94.44 220 ARG A CA 1
ATOM 1749 C C . ARG A 1 220 ? -2.471 -11.756 4.640 1.00 94.44 220 ARG A C 1
ATOM 1751 O O . ARG A 1 220 ? -1.701 -12.273 3.844 1.00 94.44 220 ARG A O 1
ATOM 1758 N N . VAL A 1 221 ? -3.367 -10.839 4.278 1.00 96.06 221 VAL A N 1
ATOM 1759 C CA . VAL A 1 221 ? -3.519 -10.351 2.895 1.00 96.06 221 VAL A CA 1
ATOM 1760 C C . VAL A 1 221 ? -2.639 -9.127 2.622 1.00 96.06 221 VAL A C 1
ATOM 1762 O O . VAL A 1 221 ? -2.452 -8.753 1.466 1.00 96.06 221 VAL A O 1
ATOM 1765 N N . PHE A 1 222 ? -2.074 -8.500 3.658 1.00 96.75 222 PHE A N 1
ATOM 1766 C CA . PHE A 1 222 ? -1.145 -7.394 3.468 1.00 96.75 222 PHE A CA 1
ATOM 1767 C C . PHE A 1 222 ? 0.143 -7.892 2.781 1.00 96.75 222 PHE A C 1
ATOM 1769 O O . PHE A 1 222 ? 0.818 -8.760 3.334 1.00 96.75 222 PHE A O 1
ATOM 1776 N N . PRO A 1 223 ? 0.500 -7.371 1.593 1.00 95.31 223 PRO A N 1
ATOM 1777 C CA . PRO A 1 223 ? 1.457 -8.040 0.714 1.00 95.31 223 PRO A CA 1
ATOM 1778 C C . PRO A 1 223 ? 2.908 -7.617 0.947 1.00 95.31 223 PRO A C 1
ATOM 1780 O O . PRO A 1 223 ? 3.801 -8.199 0.352 1.00 95.31 223 PRO A O 1
ATOM 1783 N N . ALA A 1 224 ? 3.167 -6.597 1.770 1.00 95.38 224 ALA A N 1
ATOM 1784 C CA . ALA A 1 224 ? 4.475 -5.952 1.821 1.00 95.38 224 ALA A CA 1
ATOM 1785 C C . ALA A 1 224 ? 5.071 -5.902 3.231 1.00 95.38 224 ALA A C 1
ATOM 1787 O O . ALA A 1 224 ? 4.367 -5.714 4.220 1.00 95.38 224 ALA A O 1
ATOM 1788 N N . CYS A 1 225 ? 6.395 -5.949 3.310 1.00 92.25 225 CYS A N 1
ATOM 1789 C CA . CYS A 1 225 ? 7.169 -5.486 4.450 1.00 92.25 225 CYS A CA 1
ATOM 1790 C C . CYS A 1 225 ? 7.786 -4.131 4.089 1.00 92.25 225 CYS A C 1
ATOM 1792 O O . CYS A 1 225 ? 8.499 -4.004 3.094 1.00 92.25 225 CYS A O 1
ATOM 1794 N N . LEU A 1 226 ? 7.477 -3.090 4.862 1.00 89.12 226 LEU A N 1
ATOM 1795 C CA . LEU A 1 226 ? 7.937 -1.738 4.564 1.00 89.12 226 LEU A CA 1
ATOM 1796 C C . LEU A 1 226 ? 9.111 -1.333 5.432 1.00 89.12 226 LEU A C 1
ATOM 1798 O O . LEU A 1 226 ? 9.153 -1.598 6.628 1.00 89.12 226 LEU A O 1
ATOM 1802 N N . SER A 1 227 ? 9.991 -0.561 4.819 1.00 83.12 227 SER A N 1
ATOM 1803 C CA . SER A 1 227 ? 11.172 0.013 5.433 1.00 83.12 227 SER A CA 1
ATOM 1804 C C . SER A 1 227 ? 11.231 1.523 5.167 1.00 83.12 227 SER A C 1
ATOM 1806 O O . SER A 1 227 ? 10.322 2.097 4.555 1.00 83.12 227 SER A O 1
ATOM 1808 N N . THR A 1 228 ? 12.273 2.205 5.645 1.00 72.44 228 THR A N 1
ATOM 1809 C CA . THR A 1 228 ? 12.411 3.663 5.480 1.00 72.44 228 THR A CA 1
ATOM 1810 C C . THR A 1 228 ? 12.577 4.077 4.016 1.00 72.44 228 THR A C 1
ATOM 1812 O O . THR A 1 228 ? 12.080 5.132 3.636 1.00 72.44 228 THR A O 1
ATOM 1815 N N . ARG A 1 229 ? 13.231 3.246 3.191 1.00 70.81 229 ARG A N 1
ATOM 1816 C CA . ARG A 1 229 ? 13.584 3.573 1.794 1.00 70.81 229 ARG A CA 1
ATOM 1817 C C . ARG A 1 229 ? 12.784 2.790 0.743 1.00 70.81 229 ARG A C 1
ATOM 1819 O O . ARG A 1 229 ? 12.995 2.996 -0.440 1.00 70.81 229 ARG A O 1
ATOM 1826 N N . GLY A 1 230 ? 11.858 1.916 1.140 1.00 79.38 230 GLY A N 1
ATOM 1827 C CA . GLY A 1 230 ? 11.048 1.156 0.183 1.00 79.38 230 GLY A CA 1
ATOM 1828 C C . GLY A 1 230 ? 10.194 0.070 0.825 1.00 79.38 230 GLY A C 1
ATOM 1829 O O . GLY A 1 230 ? 10.046 0.018 2.050 1.00 79.38 230 GLY A O 1
ATOM 1830 N N . GLY A 1 231 ? 9.624 -0.798 -0.004 1.00 88.38 231 GLY A N 1
ATOM 1831 C CA . GLY A 1 231 ? 8.944 -2.013 0.430 1.00 88.38 231 GLY A CA 1
ATOM 1832 C C . GLY A 1 231 ? 9.470 -3.243 -0.296 1.00 88.38 231 GLY A C 1
ATOM 1833 O O . GLY A 1 231 ? 9.855 -3.154 -1.459 1.00 88.38 231 GLY A O 1
ATOM 1834 N N . LEU A 1 232 ? 9.446 -4.377 0.393 1.00 91.06 232 LEU A N 1
ATOM 1835 C CA . LEU A 1 232 ? 9.658 -5.700 -0.188 1.00 91.06 232 LEU A CA 1
ATOM 1836 C C . LEU A 1 232 ? 8.352 -6.477 -0.133 1.00 91.06 232 LEU A C 1
ATOM 1838 O O . LEU A 1 232 ? 7.606 -6.363 0.844 1.00 91.06 232 LEU A O 1
ATOM 1842 N N . ASP A 1 233 ? 8.073 -7.260 -1.163 1.00 94.12 233 ASP A N 1
ATOM 1843 C CA . ASP A 1 233 ? 6.947 -8.182 -1.134 1.00 94.12 233 ASP A CA 1
ATOM 1844 C C . ASP A 1 233 ? 7.187 -9.302 -0.105 1.00 94.12 233 ASP A C 1
ATOM 1846 O O . ASP A 1 233 ? 8.316 -9.737 0.140 1.00 94.12 233 ASP A O 1
ATOM 1850 N N . MET A 1 234 ? 6.120 -9.773 0.536 1.00 91.75 234 MET A N 1
ATOM 1851 C CA . MET A 1 234 ? 6.204 -10.827 1.550 1.00 91.75 234 MET A CA 1
ATOM 1852 C C . MET A 1 234 ? 6.753 -12.139 0.979 1.00 91.75 234 MET A C 1
ATOM 1854 O O . MET A 1 234 ? 7.475 -12.839 1.687 1.00 91.75 234 MET A O 1
ATOM 1858 N N . SER A 1 235 ? 6.477 -12.447 -0.293 1.00 91.56 235 SER A N 1
ATOM 1859 C CA . SER A 1 235 ? 7.034 -13.635 -0.950 1.00 91.56 235 SER A CA 1
ATOM 1860 C C . SER A 1 235 ? 8.5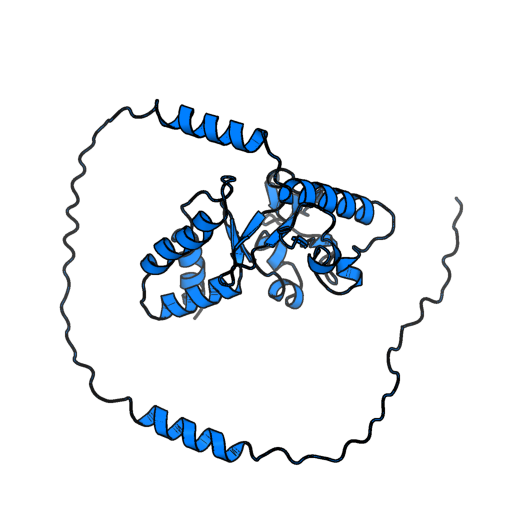59 -13.569 -1.065 1.00 91.56 235 SER A C 1
ATOM 1862 O O . SER A 1 235 ? 9.236 -14.576 -0.861 1.00 91.56 235 SER A O 1
ATOM 1864 N N . GLU A 1 236 ? 9.117 -12.381 -1.310 1.00 88.06 236 GLU A N 1
ATOM 1865 C CA . GLU A 1 236 ? 10.562 -12.154 -1.331 1.00 88.06 236 GLU A CA 1
ATOM 1866 C C . GLU A 1 236 ? 11.162 -12.314 0.065 1.00 88.06 236 GLU A C 1
ATOM 1868 O O . GLU A 1 236 ? 12.165 -13.009 0.240 1.00 88.06 236 GLU A O 1
ATOM 1873 N N . LEU A 1 237 ? 10.502 -11.748 1.076 1.00 88.69 237 LEU A N 1
ATOM 1874 C CA . LEU A 1 237 ? 10.931 -11.896 2.461 1.00 88.69 237 LEU A CA 1
ATOM 1875 C C . LEU A 1 237 ? 10.956 -13.370 2.900 1.00 88.69 237 LEU A C 1
ATOM 1877 O O . LEU A 1 237 ? 11.844 -13.775 3.651 1.00 88.69 237 LEU A O 1
ATOM 1881 N N . ASP A 1 238 ? 10.011 -14.186 2.440 1.00 90.56 238 ASP A N 1
ATOM 1882 C CA . ASP A 1 238 ? 9.971 -15.610 2.775 1.00 90.56 238 ASP A CA 1
ATOM 1883 C C . ASP A 1 238 ? 11.101 -16.402 2.100 1.00 90.56 238 ASP A C 1
ATOM 1885 O O . ASP A 1 238 ? 11.713 -17.259 2.747 1.00 90.56 238 ASP A O 1
ATOM 1889 N N . VAL A 1 239 ? 11.466 -16.059 0.859 1.00 89.12 239 VAL A N 1
ATOM 1890 C CA . VAL A 1 239 ? 12.674 -16.600 0.206 1.00 89.12 239 VAL A CA 1
ATOM 1891 C C . VAL A 1 239 ? 13.924 -16.213 0.997 1.00 89.12 239 VAL A C 1
ATOM 1893 O O . VAL A 1 239 ? 14.745 -17.078 1.307 1.00 89.12 239 VAL A O 1
ATOM 1896 N N . MET A 1 240 ? 14.040 -14.942 1.395 1.00 85.88 240 MET A N 1
ATOM 1897 C CA . MET A 1 240 ? 15.165 -14.454 2.197 1.00 85.88 240 MET A CA 1
ATOM 1898 C C . MET A 1 240 ? 15.293 -15.220 3.521 1.00 85.88 240 MET A C 1
ATOM 1900 O O . MET A 1 240 ? 16.374 -15.710 3.857 1.00 85.88 240 MET A O 1
ATOM 1904 N N . LYS A 1 241 ? 14.188 -15.401 4.256 1.00 87.31 241 LYS A N 1
ATOM 1905 C CA . LYS A 1 241 ? 14.176 -16.187 5.503 1.00 87.31 241 LYS A CA 1
ATOM 1906 C C . LYS A 1 241 ? 14.678 -17.613 5.282 1.00 87.31 241 LYS A C 1
ATOM 1908 O O . LYS A 1 241 ? 15.514 -18.081 6.054 1.00 87.31 241 LYS A O 1
ATOM 1913 N N . ALA A 1 242 ? 14.205 -18.288 4.232 1.00 88.38 242 ALA A N 1
ATOM 1914 C CA . ALA A 1 242 ? 14.618 -19.656 3.923 1.00 88.38 242 ALA A CA 1
ATOM 1915 C C . ALA A 1 242 ? 16.127 -19.747 3.645 1.00 88.38 242 ALA A C 1
ATOM 1917 O O . ALA A 1 242 ? 16.807 -20.643 4.145 1.00 88.38 242 ALA A O 1
ATOM 1918 N N . THR A 1 243 ? 16.680 -18.784 2.909 1.00 85.75 243 THR A N 1
ATOM 1919 C CA . THR A 1 243 ? 18.120 -18.749 2.619 1.00 85.75 243 THR A CA 1
ATOM 1920 C C . THR A 1 243 ? 18.990 -18.374 3.817 1.00 85.75 243 THR A C 1
ATOM 1922 O O . THR A 1 243 ? 20.096 -18.901 3.950 1.00 85.75 243 THR A O 1
ATOM 1925 N N . PHE A 1 244 ? 18.498 -17.526 4.729 1.00 85.38 244 PHE A N 1
ATOM 1926 C CA . PHE A 1 244 ? 19.214 -17.212 5.969 1.00 85.38 244 PHE A CA 1
ATOM 1927 C C . PHE A 1 244 ? 19.258 -18.407 6.917 1.00 85.38 244 PHE A C 1
ATOM 1929 O O . PHE A 1 244 ? 20.303 -18.666 7.511 1.00 85.38 244 PHE A O 1
ATOM 1936 N N . ALA A 1 245 ? 18.177 -19.188 6.990 1.00 86.94 245 ALA A N 1
ATOM 1937 C CA . ALA A 1 245 ? 18.179 -20.456 7.717 1.00 86.94 245 ALA A CA 1
ATOM 1938 C C . ALA A 1 245 ? 19.194 -21.464 7.135 1.00 86.94 245 ALA A C 1
ATOM 1940 O O . ALA A 1 245 ? 19.759 -22.273 7.866 1.00 86.94 245 ALA A O 1
ATOM 1941 N N . GLY A 1 246 ? 19.478 -21.380 5.831 1.00 86.12 246 GLY A N 1
ATOM 1942 C CA . GLY A 1 246 ? 20.486 -22.182 5.133 1.00 86.12 246 GLY A CA 1
ATOM 1943 C C . GLY A 1 246 ? 21.938 -21.709 5.289 1.00 86.12 246 GLY A C 1
ATOM 1944 O O . GLY A 1 246 ? 22.780 -22.131 4.503 1.00 86.12 246 GLY A O 1
ATOM 1945 N N . HIS A 1 247 ? 22.249 -20.827 6.249 1.00 79.50 247 HIS A N 1
ATOM 1946 C CA . HIS A 1 247 ? 23.602 -20.302 6.520 1.00 79.50 247 HIS A CA 1
ATOM 1947 C C . HIS A 1 247 ? 24.260 -19.539 5.357 1.00 79.50 247 HIS A C 1
ATOM 1949 O O . HIS A 1 247 ? 25.464 -19.292 5.379 1.00 79.50 247 HIS A O 1
ATOM 1955 N N . SER A 1 248 ? 23.494 -19.103 4.352 1.00 75.81 248 SER A N 1
ATOM 1956 C CA . SER A 1 248 ? 24.052 -18.380 3.196 1.00 75.81 248 SER A CA 1
ATOM 1957 C C . SER A 1 248 ? 24.490 -16.938 3.512 1.00 75.81 248 SER A C 1
ATOM 1959 O O . SER A 1 248 ? 24.980 -16.239 2.629 1.00 75.81 248 SER A O 1
ATOM 1961 N N . GLY A 1 249 ? 24.351 -16.488 4.765 1.00 79.12 249 GLY A N 1
ATOM 1962 C CA . GLY A 1 249 ? 24.663 -15.122 5.186 1.00 79.12 249 GLY A CA 1
ATOM 1963 C C . GLY A 1 249 ? 23.759 -14.072 4.527 1.00 79.12 249 GLY A C 1
ATOM 1964 O O . GLY A 1 249 ? 22.929 -14.370 3.670 1.00 79.12 249 GLY A O 1
ATOM 1965 N N . THR A 1 250 ? 23.904 -12.815 4.939 1.00 79.44 250 THR A N 1
ATOM 1966 C CA . THR A 1 250 ? 23.155 -11.674 4.376 1.00 79.44 250 THR A CA 1
ATOM 1967 C C . THR A 1 250 ? 23.804 -11.083 3.121 1.00 79.44 250 THR A C 1
ATOM 1969 O O . THR A 1 250 ? 23.140 -10.402 2.336 1.00 79.44 250 THR A O 1
ATOM 1972 N N . ASP A 1 251 ? 25.076 -11.402 2.887 1.00 78.88 251 ASP A N 1
ATOM 1973 C CA . ASP A 1 251 ? 25.914 -10.886 1.801 1.00 78.88 251 ASP A CA 1
ATOM 1974 C C . ASP A 1 251 ? 25.395 -11.134 0.374 1.00 78.88 251 ASP A C 1
ATOM 1976 O O . ASP A 1 251 ? 25.479 -10.222 -0.455 1.00 78.88 251 ASP A O 1
ATOM 1980 N N . PRO A 1 252 ? 24.847 -12.313 0.023 1.00 77.88 252 PRO A N 1
ATOM 1981 C CA . PRO A 1 252 ? 24.304 -12.522 -1.318 1.00 77.88 252 PRO A CA 1
ATOM 1982 C C . PRO A 1 252 ? 23.119 -11.591 -1.604 1.00 77.88 252 PRO A C 1
ATOM 1984 O O . PRO A 1 252 ? 23.009 -11.023 -2.691 1.00 77.88 252 PRO A O 1
ATOM 1987 N N . PHE A 1 253 ? 22.265 -11.368 -0.603 1.00 75.31 253 PHE A N 1
ATOM 1988 C CA . PHE A 1 253 ? 21.063 -10.541 -0.725 1.00 75.31 253 PHE A CA 1
ATOM 1989 C C . PHE A 1 253 ? 21.382 -9.057 -0.765 1.00 75.31 253 PHE A C 1
ATOM 1991 O O . PHE A 1 253 ? 20.792 -8.328 -1.562 1.00 75.31 253 PHE A O 1
ATOM 1998 N N . SER A 1 254 ? 22.354 -8.608 0.030 1.00 72.19 254 SER A N 1
ATOM 1999 C CA . SER A 1 254 ? 22.792 -7.211 0.008 1.00 72.19 254 SER A CA 1
ATOM 2000 C C . SER A 1 254 ? 23.373 -6.801 -1.348 1.00 72.19 254 SER A C 1
ATOM 2002 O O . SER A 1 254 ? 23.304 -5.626 -1.690 1.00 72.19 254 SER A O 1
ATOM 2004 N N . LYS A 1 255 ? 23.888 -7.748 -2.144 1.00 76.44 255 LYS A N 1
ATOM 2005 C CA . LYS A 1 255 ? 24.364 -7.517 -3.521 1.00 76.44 255 LYS A CA 1
ATOM 2006 C C . LYS A 1 255 ? 23.263 -7.677 -4.569 1.00 76.44 255 LYS A C 1
ATOM 2008 O O . LYS A 1 255 ? 23.262 -6.963 -5.570 1.00 76.44 255 LYS A O 1
ATOM 2013 N N . MET A 1 256 ? 22.323 -8.588 -4.333 1.00 71.94 256 MET A N 1
ATOM 2014 C CA . MET A 1 256 ? 21.246 -8.912 -5.265 1.00 71.94 256 MET A CA 1
ATOM 2015 C C . MET A 1 256 ? 20.119 -7.866 -5.258 1.00 71.94 256 MET A C 1
ATOM 2017 O O . MET A 1 256 ? 19.695 -7.420 -6.321 1.00 71.94 256 MET A O 1
ATOM 2021 N N . VAL A 1 257 ? 19.681 -7.406 -4.082 1.00 68.81 257 VAL A N 1
ATOM 2022 C CA . VAL A 1 257 ? 18.594 -6.415 -3.954 1.00 68.81 257 VAL A CA 1
ATOM 2023 C C . VAL A 1 257 ? 18.931 -5.092 -4.668 1.00 68.81 257 VAL A C 1
ATOM 2025 O O . VAL A 1 257 ? 18.090 -4.585 -5.414 1.00 68.81 257 VAL A O 1
ATOM 2028 N N . PRO A 1 258 ? 20.164 -4.546 -4.566 1.00 62.75 258 PRO A N 1
ATOM 2029 C CA . PRO A 1 258 ? 20.549 -3.390 -5.364 1.00 62.75 258 PRO A CA 1
ATOM 2030 C C . PRO A 1 258 ? 20.617 -3.635 -6.865 1.00 62.75 258 PRO A C 1
ATOM 2032 O O . PRO A 1 258 ? 20.376 -2.711 -7.639 1.00 62.75 258 PRO A O 1
ATOM 2035 N N . ALA A 1 259 ? 20.968 -4.847 -7.296 1.00 60.78 259 ALA A N 1
ATOM 2036 C CA . ALA A 1 259 ? 21.007 -5.176 -8.717 1.00 60.78 259 ALA A CA 1
ATOM 2037 C C . ALA A 1 259 ? 19.600 -5.130 -9.336 1.00 60.78 259 ALA A C 1
ATOM 2039 O O . ALA A 1 259 ? 19.457 -4.661 -10.464 1.00 60.78 259 ALA A O 1
ATOM 2040 N N . PHE A 1 260 ? 18.569 -5.518 -8.579 1.00 56.59 260 PHE A N 1
ATOM 2041 C CA . PHE A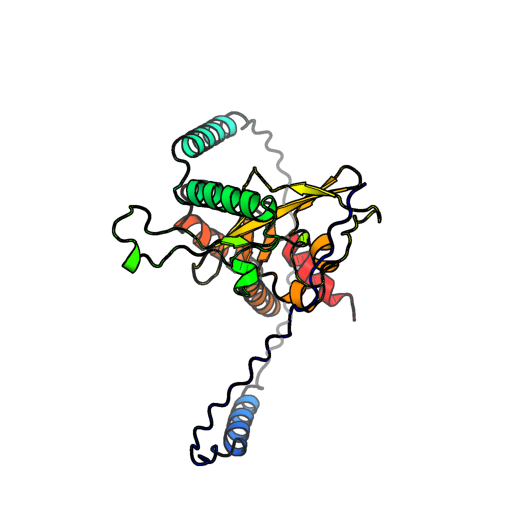 1 260 ? 17.176 -5.393 -9.011 1.00 56.59 260 PHE A CA 1
ATOM 2042 C C . PHE A 1 260 ? 16.704 -3.936 -9.061 1.00 56.59 260 PHE A C 1
ATOM 2044 O O . PHE A 1 260 ? 16.073 -3.524 -10.029 1.00 56.59 260 PHE A O 1
ATOM 2051 N N . SER A 1 261 ? 17.066 -3.122 -8.067 1.00 54.53 261 SER A N 1
ATOM 2052 C CA . SER A 1 261 ? 16.619 -1.724 -8.009 1.00 54.53 261 SER A CA 1
ATOM 2053 C C . SER A 1 261 ? 17.360 -0.795 -8.986 1.00 54.53 261 SER A C 1
ATOM 2055 O O . SER A 1 261 ? 16.745 0.115 -9.543 1.00 54.53 261 SER A O 1
ATOM 2057 N N . LYS A 1 262 ? 18.653 -1.024 -9.258 1.00 52.38 262 LYS A N 1
ATOM 2058 C CA . LYS A 1 262 ? 19.440 -0.202 -10.202 1.00 52.38 262 LYS A CA 1
ATOM 2059 C C . LYS A 1 262 ? 19.035 -0.382 -11.665 1.00 52.38 262 LYS A C 1
ATOM 2061 O O . LYS A 1 262 ? 19.382 0.466 -12.483 1.00 52.38 262 LYS A O 1
ATOM 2066 N N . PHE A 1 263 ? 18.333 -1.463 -12.006 1.00 44.16 263 PHE A N 1
ATOM 2067 C CA . PHE A 1 263 ? 17.938 -1.734 -13.387 1.00 44.16 263 PHE A CA 1
ATOM 2068 C C . PHE A 1 263 ? 16.717 -0.910 -13.840 1.00 44.16 263 PHE A C 1
ATOM 2070 O O . PHE A 1 263 ? 16.528 -0.726 -15.038 1.00 44.16 263 PHE A O 1
ATOM 2077 N N . GLU A 1 264 ? 15.918 -0.358 -12.915 1.00 46.62 264 GLU A N 1
ATOM 2078 C CA . GLU A 1 264 ? 14.602 0.210 -13.259 1.00 46.62 264 GLU A CA 1
ATOM 2079 C C . GLU A 1 264 ? 14.242 1.538 -12.575 1.00 46.62 264 GLU A C 1
ATOM 2081 O O . GLU A 1 264 ? 13.080 1.955 -12.624 1.00 46.62 264 GLU A O 1
ATOM 2086 N N . ASP A 1 265 ? 15.189 2.219 -11.925 1.00 48.53 265 ASP A N 1
ATOM 2087 C CA . ASP A 1 265 ? 14.878 3.464 -11.213 1.00 48.53 265 ASP A CA 1
ATOM 2088 C C . ASP A 1 265 ? 15.805 4.637 -11.571 1.00 48.53 265 ASP A C 1
ATOM 2090 O O . ASP A 1 265 ? 16.693 5.001 -10.799 1.00 48.53 265 ASP A O 1
ATOM 2094 N N . PRO A 1 266 ? 15.596 5.283 -12.736 1.00 47.81 266 PRO A N 1
ATOM 2095 C CA . PRO A 1 266 ? 16.254 6.548 -13.055 1.00 47.81 266 PRO A CA 1
ATOM 2096 C C . PRO A 1 266 ? 15.749 7.728 -12.198 1.00 47.81 266 PRO A C 1
ATOM 2098 O O . PRO A 1 266 ? 16.209 8.847 -12.403 1.00 47.81 266 PRO A O 1
ATOM 2101 N N . LEU A 1 267 ? 14.795 7.510 -11.277 1.00 48.75 267 LEU A N 1
ATOM 2102 C CA . LEU A 1 267 ? 14.072 8.556 -10.541 1.00 48.75 267 LEU A CA 1
ATOM 2103 C C . LEU A 1 267 ? 14.444 8.641 -9.053 1.00 48.75 267 LEU A C 1
ATOM 2105 O O . LEU A 1 267 ? 13.745 9.317 -8.308 1.00 48.75 267 LEU A O 1
ATOM 2109 N N . GLY A 1 268 ? 15.501 7.955 -8.608 1.00 48.12 268 GLY A N 1
ATOM 2110 C CA . GLY A 1 268 ? 16.079 8.185 -7.278 1.00 48.12 268 GLY A CA 1
ATOM 2111 C C . GLY A 1 268 ? 15.247 7.697 -6.084 1.00 48.12 268 GLY A C 1
ATOM 2112 O O . GLY A 1 268 ? 15.614 7.972 -4.944 1.00 48.12 268 GLY A O 1
ATOM 2113 N N . TYR A 1 269 ? 14.177 6.916 -6.285 1.00 50.28 269 TYR A N 1
ATOM 2114 C CA . TYR A 1 269 ? 13.337 6.452 -5.168 1.00 50.28 269 TYR A CA 1
ATOM 2115 C C . TYR A 1 269 ? 14.014 5.407 -4.263 1.00 50.28 269 TYR A C 1
ATOM 2117 O O . TYR A 1 269 ? 13.529 5.149 -3.160 1.00 50.28 269 TYR A O 1
ATOM 2125 N N . ALA A 1 270 ? 15.142 4.828 -4.679 1.00 44.94 270 ALA A N 1
ATOM 2126 C CA . ALA A 1 270 ? 15.877 3.826 -3.916 1.00 44.94 270 ALA A CA 1
ATOM 2127 C C . ALA A 1 270 ? 17.155 4.390 -3.269 1.00 44.94 270 ALA A C 1
ATOM 2129 O O . ALA A 1 270 ? 18.242 4.359 -3.844 1.00 44.94 270 ALA A O 1
ATOM 2130 N N . GLY A 1 271 ? 17.058 4.842 -2.018 1.00 40.81 271 GLY A N 1
ATOM 2131 C CA . GLY A 1 271 ? 18.237 5.025 -1.166 1.00 40.81 271 GLY A CA 1
ATOM 2132 C C . GLY A 1 271 ? 18.635 3.703 -0.494 1.00 40.81 271 GLY A C 1
ATOM 2133 O O . GLY A 1 271 ? 17.798 3.076 0.142 1.00 40.81 271 GLY A O 1
ATOM 2134 N N . TYR A 1 272 ? 19.916 3.314 -0.473 1.00 43.62 272 TYR A N 1
ATOM 2135 C CA . TYR A 1 272 ? 20.421 2.068 0.161 1.00 43.62 272 TYR A CA 1
ATOM 2136 C C . TYR A 1 272 ? 20.901 2.171 1.621 1.00 43.62 272 TYR A C 1
ATOM 2138 O O . TYR A 1 272 ? 21.757 3.006 1.903 1.00 43.62 272 TYR A O 1
ATOM 2146 N N . ALA A 1 273 ? 20.348 1.327 2.509 1.00 41.81 273 ALA A N 1
ATOM 2147 C CA . ALA A 1 273 ? 20.928 0.771 3.757 1.00 41.81 273 ALA A CA 1
ATOM 2148 C C . ALA A 1 273 ? 19.781 0.235 4.643 1.00 41.81 273 ALA A C 1
ATOM 2150 O O . ALA A 1 273 ? 19.223 1.007 5.418 1.00 41.81 273 ALA A O 1
ATOM 2151 N N . ILE A 1 274 ? 19.328 -1.019 4.463 1.00 50.19 274 ILE A N 1
ATOM 2152 C CA . ILE A 1 274 ? 18.102 -1.511 5.149 1.00 50.19 274 ILE A CA 1
ATOM 2153 C C . ILE A 1 274 ? 18.162 -2.947 5.695 1.00 50.19 274 ILE A C 1
ATOM 2155 O O . ILE A 1 274 ? 17.341 -3.311 6.528 1.00 50.19 274 ILE A O 1
ATOM 2159 N N . LEU A 1 275 ? 19.110 -3.790 5.296 1.00 50.12 275 LEU A N 1
ATOM 2160 C CA . LEU A 1 275 ? 18.919 -5.230 5.508 1.00 50.12 275 LEU A CA 1
ATOM 2161 C C . LEU A 1 275 ? 19.446 -5.812 6.822 1.00 50.12 275 LEU A C 1
ATOM 2163 O O . LEU A 1 275 ? 19.083 -6.942 7.125 1.00 50.12 275 LEU A O 1
ATOM 2167 N N . GLN A 1 276 ? 20.246 -5.095 7.614 1.00 49.12 276 GLN A N 1
ATOM 2168 C CA . GLN A 1 276 ? 20.728 -5.655 8.882 1.00 49.12 276 GLN A CA 1
ATOM 2169 C C . GLN A 1 276 ? 19.658 -5.537 9.979 1.00 49.12 276 GLN A C 1
ATOM 2171 O O . GLN A 1 276 ? 19.035 -6.542 10.308 1.00 49.12 276 GLN A O 1
ATOM 2176 N N . ASP A 1 277 ? 19.329 -4.346 10.469 1.00 48.44 277 ASP A N 1
ATOM 2177 C CA . ASP A 1 277 ? 18.539 -4.221 11.710 1.00 48.44 277 ASP A CA 1
ATOM 2178 C C . ASP A 1 277 ? 17.148 -4.892 11.671 1.00 48.44 277 ASP A C 1
ATOM 2180 O O . ASP A 1 277 ? 16.750 -5.565 12.619 1.00 48.44 277 ASP A O 1
ATOM 2184 N N . TYR A 1 278 ? 16.418 -4.797 10.553 1.00 52.06 278 TYR A N 1
ATOM 2185 C CA . TYR A 1 278 ? 15.044 -5.322 10.471 1.00 52.06 278 TYR A CA 1
ATOM 2186 C C . TYR A 1 278 ? 14.969 -6.843 10.282 1.00 52.06 278 TYR A C 1
ATOM 2188 O O . TYR A 1 278 ? 14.067 -7.493 10.814 1.00 52.06 278 TYR A O 1
ATOM 2196 N N . VAL A 1 279 ? 15.898 -7.424 9.512 1.00 54.03 279 VAL A N 1
ATOM 2197 C CA . VAL A 1 279 ? 15.957 -8.882 9.313 1.00 54.03 279 VAL A CA 1
ATOM 2198 C C . VAL A 1 279 ? 16.418 -9.552 10.598 1.00 54.03 279 VAL A C 1
ATOM 2200 O O . VAL A 1 279 ? 15.857 -10.583 10.965 1.00 54.03 279 VAL A O 1
ATOM 2203 N N . TYR A 1 280 ? 17.378 -8.953 11.310 1.00 54.28 280 TYR A N 1
ATOM 2204 C CA . TYR A 1 280 ? 17.805 -9.469 12.605 1.00 54.28 280 TYR A CA 1
ATOM 2205 C C . TYR A 1 280 ? 16.636 -9.488 13.603 1.00 54.28 280 TYR A C 1
ATOM 2207 O O . TYR A 1 280 ? 16.358 -10.535 14.187 1.00 54.28 280 TYR A O 1
ATOM 2215 N N . ASP A 1 281 ? 15.861 -8.411 13.727 1.00 56.16 281 ASP A N 1
ATOM 2216 C CA . ASP A 1 281 ? 14.711 -8.419 14.639 1.00 56.16 281 ASP A CA 1
ATOM 2217 C C . ASP A 1 281 ? 13.635 -9.443 14.235 1.00 56.16 281 ASP A C 1
ATOM 2219 O O . ASP A 1 281 ? 13.119 -10.153 15.097 1.00 56.16 281 ASP A O 1
ATOM 2223 N N . LEU A 1 282 ? 13.316 -9.604 12.945 1.00 55.41 282 LEU A N 1
ATOM 2224 C CA . LEU A 1 282 ? 12.303 -10.573 12.491 1.00 55.41 282 LEU A CA 1
ATOM 2225 C C . LEU A 1 282 ? 12.750 -12.037 12.601 1.00 55.41 282 LEU A C 1
ATOM 2227 O O . LEU A 1 282 ? 11.949 -12.889 12.994 1.00 55.41 282 LEU A O 1
ATOM 2231 N N . VAL A 1 283 ? 14.002 -12.342 12.255 1.00 54.50 283 VAL A N 1
ATOM 2232 C CA . VAL A 1 283 ? 14.542 -13.710 12.296 1.00 54.50 283 VAL A CA 1
ATOM 2233 C C . VAL A 1 283 ? 14.816 -14.136 13.740 1.00 54.50 283 VAL A C 1
ATOM 2235 O O . VAL A 1 283 ? 14.470 -15.253 14.119 1.00 54.50 283 VAL A O 1
ATOM 2238 N N . PHE A 1 284 ? 15.358 -13.250 14.581 1.00 50.34 284 PHE A N 1
ATOM 2239 C CA . PHE A 1 284 ? 15.747 -13.610 15.948 1.00 50.34 284 PHE A CA 1
ATOM 2240 C C . PHE A 1 284 ? 14.643 -13.409 16.996 1.00 50.34 284 PHE A C 1
ATOM 2242 O O . PHE A 1 284 ? 14.702 -14.048 18.050 1.00 50.34 284 PHE A O 1
ATOM 2249 N N . SER A 1 285 ? 13.598 -12.614 16.728 1.00 47.72 285 SER A N 1
ATOM 2250 C CA . SER A 1 285 ? 12.437 -12.538 17.637 1.00 47.72 285 SER A CA 1
ATOM 2251 C C . SER A 1 285 ? 11.600 -13.819 17.629 1.00 47.72 285 SER A C 1
ATOM 2253 O O . SER A 1 285 ? 11.034 -14.173 18.662 1.00 47.72 285 SER A O 1
ATOM 2255 N N . SER A 1 286 ? 11.555 -14.556 16.510 1.00 43.44 286 SER A N 1
ATOM 2256 C CA . SER A 1 286 ? 10.833 -15.837 16.433 1.00 43.44 286 SER A CA 1
ATOM 2257 C C . SER A 1 286 ? 11.513 -16.961 17.228 1.00 43.44 286 SER A C 1
ATOM 2259 O O . SER A 1 286 ? 10.858 -17.939 17.579 1.00 43.44 286 SER A O 1
ATOM 2261 N N . SER A 1 287 ? 12.804 -16.822 17.543 1.00 45.34 287 SER A N 1
ATOM 2262 C CA . SER A 1 287 ? 13.582 -17.820 18.293 1.00 45.34 287 SER A CA 1
ATOM 2263 C C . SER A 1 287 ? 13.532 -17.634 19.814 1.00 45.34 287 SER A C 1
ATOM 2265 O O . SER A 1 287 ? 14.062 -18.467 20.539 1.00 45.34 287 SER A O 1
ATOM 2267 N N . ARG A 1 288 ? 12.921 -16.552 20.323 1.00 43.00 288 ARG A N 1
ATOM 2268 C CA . ARG A 1 288 ? 12.857 -16.246 21.769 1.00 43.00 288 ARG A CA 1
ATOM 2269 C C . ARG A 1 288 ? 11.545 -16.662 22.446 1.00 43.00 288 ARG A C 1
ATOM 2271 O O . ARG A 1 288 ? 11.390 -16.433 23.641 1.00 43.00 288 ARG A O 1
ATOM 2278 N N . SER A 1 289 ? 10.601 -17.243 21.707 1.00 44.28 289 SER A N 1
ATOM 2279 C CA . SER A 1 289 ? 9.274 -17.629 22.213 1.00 44.28 289 SER A CA 1
ATOM 2280 C C . SER A 1 289 ? 9.095 -19.132 22.478 1.00 44.28 289 SER A C 1
ATOM 2282 O O . SER A 1 289 ? 7.954 -19.580 22.594 1.00 44.28 289 SER A O 1
ATOM 2284 N N . HIS A 1 290 ? 10.183 -19.901 22.576 1.00 41.38 290 HIS A N 1
ATOM 2285 C CA . HIS A 1 290 ? 10.166 -21.329 22.907 1.00 41.38 290 HIS A CA 1
ATOM 2286 C C . HIS A 1 290 ? 11.076 -21.649 24.089 1.00 41.38 290 HIS A C 1
ATOM 2288 O O . HIS A 1 290 ? 12.188 -21.080 24.140 1.00 41.38 290 HIS A O 1
#

Organism: NCBI:txid1033008

Secondary structure (DSSP, 8-state):
---PPPPP------------------PPP-THHHHHHHHHHGGGS--------------------------TTSHHHHHHHHHHHHTT---HHHHHHHHHHHHHHHHHHSS--S-HHHHTT-SEE-PPPHHHHTTSS---PPPEEEE-GGGSTT--SS-B-TTSPBPEEEEE--TTSSEEEE-TTS--EEEEEEEEEETTEEEETT-HHHHHTS-HHHHTT--EEE-SS-EEEHHHHHHHHHHHHTT--SHHHHHHHHHHHHTT-TT-------TTHHHHHHHHHTTS--

Radius of gyration: 26.42 Å; chains: 1; bounding box: 82×66×53 Å

InterPro domains:
  IPR046616 Domain of unknown function DUF6729 [PF20499] (137-254)

pLDDT: mean 73.64, std 20.38, range [34.62, 98.19]